Protein AF-A0AAE0WV84-F1 (afdb_monomer_lite)

Radius of gyration: 33.43 Å; chains: 1; bounding box: 86×51×97 Å

Structure (mmCIF, N/CA/C/O backbone):
data_AF-A0AAE0WV84-F1
#
_entry.id   AF-A0AAE0WV84-F1
#
loop_
_atom_site.group_PDB
_atom_site.id
_atom_site.type_symbol
_atom_site.label_atom_id
_atom_site.label_alt_id
_atom_site.label_comp_id
_atom_site.label_asym_id
_atom_site.label_entity_id
_atom_site.label_seq_id
_atom_site.pdbx_PDB_ins_code
_atom_site.Cartn_x
_atom_site.Cartn_y
_atom_site.Cartn_z
_atom_site.occupancy
_atom_site.B_iso_or_equiv
_atom_site.auth_seq_id
_atom_site.auth_comp_id
_atom_site.auth_asym_id
_atom_site.auth_atom_id
_atom_site.pdbx_PDB_model_num
ATOM 1 N N . MET A 1 1 ? 35.734 9.343 -37.779 1.00 75.06 1 MET A N 1
ATOM 2 C CA . MET A 1 1 ? 36.058 10.691 -37.259 1.00 75.06 1 MET A CA 1
ATOM 3 C C . MET A 1 1 ? 34.812 11.570 -37.147 1.00 75.06 1 MET A C 1
ATOM 5 O O . MET A 1 1 ? 34.394 11.799 -36.026 1.00 75.06 1 MET A O 1
ATOM 9 N N . ALA A 1 2 ? 34.180 12.033 -38.239 1.00 88.38 2 ALA A N 1
ATOM 10 C CA . ALA A 1 2 ? 32.986 12.895 -38.133 1.00 88.38 2 ALA A CA 1
ATOM 11 C C . ALA A 1 2 ? 31.757 12.180 -37.523 1.00 88.38 2 ALA A C 1
ATOM 13 O O . ALA A 1 2 ? 31.144 12.706 -36.600 1.00 88.38 2 ALA A O 1
ATOM 14 N N . GLY A 1 3 ? 31.459 10.949 -37.958 1.00 94.75 3 GLY A N 1
ATOM 15 C CA . GLY A 1 3 ? 30.321 10.178 -37.428 1.00 94.75 3 GLY A CA 1
ATOM 16 C C . GLY A 1 3 ? 30.450 9.788 -35.948 1.00 94.75 3 GLY A C 1
ATOM 17 O O . GLY A 1 3 ? 29.453 9.734 -35.232 1.00 94.75 3 GLY A O 1
ATOM 18 N N . ASP A 1 4 ? 31.676 9.585 -35.458 1.00 96.69 4 ASP A N 1
ATOM 19 C CA . ASP A 1 4 ? 31.917 9.243 -34.048 1.00 96.69 4 ASP A CA 1
ATOM 20 C C . ASP A 1 4 ? 31.589 10.428 -33.127 1.00 96.69 4 ASP A C 1
ATOM 22 O O . ASP A 1 4 ? 31.032 10.251 -32.044 1.00 96.69 4 ASP A O 1
ATOM 26 N N . LEU A 1 5 ? 31.885 11.654 -33.576 1.00 96.56 5 LEU A N 1
ATOM 27 C CA . LEU A 1 5 ? 31.586 12.871 -32.826 1.00 96.56 5 LEU A CA 1
ATOM 28 C C . LEU A 1 5 ? 30.074 13.114 -32.722 1.00 96.56 5 LEU A C 1
ATOM 30 O O . LEU A 1 5 ? 29.582 13.415 -31.635 1.00 96.56 5 LEU A O 1
ATOM 34 N N . GLU A 1 6 ? 29.329 12.937 -33.815 1.00 97.62 6 GLU A N 1
ATOM 35 C CA . GLU A 1 6 ? 27.865 13.068 -33.811 1.00 97.62 6 GLU A CA 1
ATOM 36 C C . GLU A 1 6 ? 27.209 12.053 -32.867 1.00 97.62 6 GLU A C 1
ATOM 38 O O . GLU A 1 6 ? 26.330 12.410 -32.077 1.00 97.62 6 GLU A O 1
ATOM 43 N N . GLN A 1 7 ? 27.692 10.807 -32.868 1.00 97.50 7 GLN A N 1
ATOM 44 C CA . GLN A 1 7 ? 27.209 9.783 -31.945 1.00 97.50 7 GLN A CA 1
ATOM 45 C C . GLN A 1 7 ? 27.492 10.152 -30.480 1.00 97.50 7 GLN A C 1
ATOM 47 O O . GLN A 1 7 ? 26.630 9.964 -29.617 1.00 97.50 7 GLN A O 1
ATOM 52 N N . ILE A 1 8 ? 28.675 10.697 -30.180 1.00 97.75 8 ILE A N 1
ATOM 53 C CA . ILE A 1 8 ? 29.019 11.160 -28.828 1.00 97.75 8 ILE A CA 1
ATOM 54 C C . ILE A 1 8 ? 28.092 12.305 -28.398 1.00 97.75 8 ILE A C 1
ATOM 56 O O . ILE A 1 8 ? 27.563 12.269 -27.285 1.00 97.75 8 ILE A O 1
ATOM 60 N N . ILE A 1 9 ? 27.841 13.285 -29.270 1.00 98.06 9 ILE A N 1
ATOM 61 C CA . ILE A 1 9 ? 26.942 14.413 -28.986 1.00 98.06 9 ILE A CA 1
ATOM 62 C C . ILE A 1 9 ? 25.521 13.917 -28.689 1.00 98.06 9 ILE A C 1
ATOM 64 O O . ILE A 1 9 ? 24.941 14.315 -27.676 1.00 98.06 9 ILE A O 1
ATOM 68 N N . ALA A 1 10 ? 24.984 13.009 -29.508 1.00 97.88 10 ALA A N 1
ATOM 69 C CA . ALA A 1 10 ? 23.656 12.435 -29.298 1.00 97.88 10 ALA A CA 1
ATOM 70 C C . ALA A 1 10 ? 23.555 11.702 -27.948 1.00 97.88 10 ALA A C 1
ATOM 72 O O . ALA A 1 10 ? 22.593 11.884 -27.200 1.00 97.88 10 ALA A O 1
ATOM 73 N N . ARG A 1 11 ? 24.586 10.930 -27.578 1.00 98.31 11 ARG A N 1
ATOM 74 C CA . ARG A 1 11 ? 24.638 10.240 -26.277 1.00 98.31 11 ARG A CA 1
ATOM 75 C C . ARG A 1 11 ? 24.707 11.215 -25.103 1.00 98.31 11 ARG A C 1
ATOM 77 O O . ARG A 1 11 ? 24.064 10.978 -24.084 1.00 98.31 11 ARG A O 1
ATOM 84 N N . LEU A 1 12 ? 25.455 12.311 -25.225 1.00 98.31 12 LEU A N 1
ATOM 85 C CA . LEU A 1 12 ? 25.519 13.340 -24.183 1.00 98.31 12 LEU A CA 1
ATOM 86 C C . LEU A 1 12 ? 24.174 14.054 -24.000 1.00 98.31 12 LEU A C 1
ATOM 88 O O . LEU A 1 12 ? 23.780 14.328 -22.865 1.00 98.31 12 LEU A O 1
ATOM 92 N N . GLN A 1 13 ? 23.455 14.324 -25.091 1.00 98.38 13 GLN A N 1
ATOM 93 C CA . GLN A 1 13 ? 22.109 14.899 -25.036 1.00 98.38 13 GLN A CA 1
ATOM 94 C C . GLN A 1 13 ? 21.109 13.942 -24.374 1.00 98.38 13 GLN A C 1
ATOM 96 O O . GLN A 1 13 ? 20.361 14.364 -23.495 1.00 98.38 13 GLN A O 1
ATOM 101 N N . ASP A 1 14 ? 21.147 12.652 -24.712 1.00 97.94 14 ASP A N 1
ATOM 102 C CA . ASP A 1 14 ? 20.320 11.626 -24.063 1.00 97.94 14 ASP A CA 1
ATOM 103 C C . ASP A 1 14 ? 20.595 11.538 -22.552 1.00 97.94 14 ASP A C 1
ATOM 105 O O . ASP A 1 14 ? 19.671 11.601 -21.739 1.00 97.94 14 ASP A O 1
ATOM 109 N N . VAL A 1 15 ? 21.870 11.490 -22.147 1.00 98.19 15 VAL A N 1
ATOM 110 C CA . VAL A 1 15 ? 22.254 11.486 -20.724 1.00 98.19 15 VAL A CA 1
ATOM 111 C C . VAL A 1 15 ? 21.778 12.756 -20.013 1.00 98.19 15 VAL A C 1
ATOM 113 O O . VAL A 1 15 ? 21.294 12.682 -18.882 1.00 98.19 15 VAL A O 1
ATOM 116 N N . ARG A 1 16 ? 21.870 13.922 -20.664 1.00 98.56 16 ARG A N 1
ATOM 117 C CA . ARG A 1 16 ? 21.357 15.185 -20.118 1.00 98.56 16 ARG A CA 1
ATOM 118 C C . ARG A 1 16 ? 19.844 15.129 -19.905 1.00 98.56 16 ARG A C 1
ATOM 120 O O . ARG A 1 16 ? 19.386 15.497 -18.827 1.00 98.56 16 ARG A O 1
ATOM 127 N N . ASN A 1 17 ? 19.092 14.628 -20.882 1.00 97.81 17 ASN A N 1
ATOM 128 C CA . ASN A 1 17 ? 17.637 14.503 -20.792 1.00 97.81 17 ASN A CA 1
ATOM 129 C C . ASN A 1 17 ? 17.228 13.533 -19.676 1.00 97.81 17 ASN A C 1
ATOM 131 O O . ASN A 1 17 ? 16.388 13.873 -18.844 1.00 97.81 17 ASN A O 1
ATOM 135 N N . LYS A 1 18 ? 17.890 12.373 -19.584 1.00 97.75 18 LYS A N 1
ATOM 136 C CA . LYS A 1 18 ? 17.684 11.398 -18.499 1.00 97.75 18 LYS A CA 1
ATOM 137 C C . LYS A 1 18 ? 17.988 11.989 -17.127 1.00 97.75 18 LYS A C 1
ATOM 139 O O . LYS A 1 18 ? 17.235 11.763 -16.183 1.00 97.75 18 LYS A O 1
ATOM 144 N N . ARG A 1 19 ? 19.054 12.788 -17.004 1.00 98.25 19 ARG A N 1
ATOM 145 C CA . ARG A 1 19 ? 19.366 13.510 -15.763 1.00 98.25 19 ARG A CA 1
ATOM 146 C C . ARG A 1 19 ? 18.255 14.492 -15.396 1.00 98.25 19 ARG A C 1
ATOM 148 O O . ARG A 1 19 ? 17.851 14.511 -14.238 1.00 98.25 19 ARG A O 1
ATOM 155 N N . SER A 1 20 ? 17.759 15.280 -16.348 1.00 97.94 20 SER A N 1
ATOM 156 C CA . SER A 1 20 ? 16.654 16.216 -16.104 1.00 97.94 20 SER A CA 1
ATOM 157 C C . SER A 1 20 ? 15.371 15.495 -15.685 1.00 97.94 20 SER A C 1
ATOM 159 O O . SER A 1 20 ? 14.721 15.923 -14.735 1.00 97.94 20 SER A O 1
ATOM 161 N N . GLN A 1 21 ? 15.048 14.361 -16.312 1.00 97.38 21 GLN A N 1
ATOM 162 C CA . GLN A 1 21 ? 13.917 13.520 -15.912 1.00 97.38 21 GLN A CA 1
ATOM 163 C C . GLN A 1 21 ? 14.088 12.975 -14.487 1.00 97.38 21 GLN A C 1
ATOM 165 O O . GLN A 1 21 ? 13.174 13.078 -13.673 1.00 97.38 21 GLN A O 1
ATOM 170 N N . ALA A 1 22 ? 15.269 12.444 -14.158 1.00 95.50 22 ALA A N 1
ATOM 171 C CA . ALA A 1 22 ? 15.566 11.950 -12.816 1.00 95.50 22 ALA A CA 1
ATOM 172 C C . ALA A 1 22 ? 15.474 13.063 -11.759 1.00 95.50 22 ALA A C 1
ATOM 174 O O . ALA A 1 22 ? 14.973 12.829 -10.664 1.00 95.50 22 ALA A O 1
ATOM 175 N N . GLN A 1 23 ? 15.909 14.283 -12.085 1.00 97.69 23 GLN A N 1
ATOM 176 C CA . GLN A 1 23 ? 15.755 15.443 -11.204 1.00 97.69 23 GLN A CA 1
ATOM 177 C C . GLN A 1 23 ? 14.282 15.808 -10.977 1.00 97.69 23 GLN A C 1
ATOM 179 O O . GLN A 1 23 ? 13.926 16.133 -9.848 1.00 97.69 23 GLN A O 1
ATOM 184 N N . GLY A 1 24 ? 13.436 15.702 -12.008 1.00 95.69 24 GLY A N 1
ATOM 185 C CA . GLY A 1 24 ? 11.985 15.860 -11.873 1.00 95.69 24 GLY A CA 1
ATOM 186 C C . GLY A 1 24 ? 11.390 14.846 -10.895 1.00 95.69 24 GLY A C 1
ATOM 187 O O . GLY A 1 24 ? 10.775 15.238 -9.910 1.00 95.69 24 GLY A O 1
ATOM 188 N N . LEU A 1 25 ? 11.699 13.558 -11.082 1.00 95.00 25 LEU A N 1
ATOM 189 C CA . LEU A 1 25 ? 11.233 12.486 -10.193 1.00 95.00 25 LEU A CA 1
ATOM 190 C C . LEU A 1 25 ? 11.695 12.671 -8.740 1.00 95.00 25 LEU A C 1
ATOM 192 O O . LEU A 1 25 ? 10.946 12.388 -7.809 1.00 95.00 25 LEU A O 1
ATOM 196 N N . VAL A 1 26 ? 12.923 13.154 -8.525 1.00 97.19 26 VAL A N 1
ATOM 197 C CA . VAL A 1 26 ? 13.410 13.485 -7.176 1.00 97.19 26 VAL A CA 1
ATOM 198 C C . VAL A 1 26 ? 12.591 14.623 -6.563 1.00 97.19 26 VAL A C 1
ATOM 200 O O . VAL A 1 26 ? 12.276 14.553 -5.377 1.00 97.19 26 VAL A O 1
ATOM 203 N N . GLY A 1 27 ? 12.226 15.640 -7.348 1.00 96.56 27 GLY A N 1
ATOM 204 C CA . GLY A 1 27 ? 11.342 16.721 -6.906 1.00 96.56 27 GLY A CA 1
ATOM 205 C C . GLY A 1 27 ? 9.957 16.211 -6.501 1.00 96.56 27 GLY A C 1
ATOM 206 O O . GLY A 1 27 ? 9.496 16.505 -5.399 1.00 96.56 27 GLY A O 1
ATOM 207 N N . ASP A 1 28 ? 9.340 15.373 -7.332 1.00 92.12 28 ASP A N 1
ATOM 208 C CA . ASP A 1 28 ? 8.024 14.786 -7.051 1.00 92.12 28 ASP A CA 1
ATOM 209 C C . ASP A 1 28 ? 8.052 13.924 -5.778 1.00 92.12 28 ASP A C 1
ATOM 211 O O . ASP A 1 28 ? 7.208 14.067 -4.891 1.00 92.12 28 ASP A O 1
ATOM 215 N N . LEU A 1 29 ? 9.085 13.087 -5.622 1.00 93.81 29 LEU A N 1
ATOM 216 C CA . LEU A 1 29 ? 9.280 12.283 -4.414 1.00 93.81 29 LEU A CA 1
ATOM 217 C C . LEU A 1 29 ? 9.478 13.149 -3.165 1.00 93.81 29 LEU A C 1
ATOM 219 O O . LEU A 1 29 ? 8.976 12.803 -2.095 1.00 93.81 29 LEU A O 1
ATOM 223 N N . GLN A 1 30 ? 10.187 14.275 -3.272 1.00 96.56 30 GLN A N 1
ATOM 224 C CA . GLN A 1 30 ? 10.338 15.212 -2.157 1.00 96.56 30 GLN A CA 1
ATOM 225 C C . GLN A 1 30 ? 8.988 15.799 -1.732 1.00 96.56 30 GLN A C 1
ATOM 227 O O . GLN A 1 30 ? 8.711 15.835 -0.531 1.00 96.56 30 GLN A O 1
ATOM 232 N N . ILE A 1 31 ? 8.135 16.180 -2.689 1.00 93.94 31 ILE A N 1
ATOM 233 C CA . ILE A 1 31 ? 6.775 16.665 -2.414 1.00 93.94 31 ILE A CA 1
ATOM 234 C C . ILE A 1 31 ? 5.968 15.582 -1.681 1.00 93.94 31 ILE A C 1
ATOM 236 O O . ILE A 1 31 ? 5.446 15.841 -0.593 1.00 93.94 31 ILE A O 1
ATOM 240 N N . CYS A 1 32 ? 5.951 14.344 -2.187 1.00 93.44 32 CYS A N 1
ATOM 241 C CA . CYS A 1 32 ? 5.262 13.225 -1.532 1.00 93.44 32 CYS A CA 1
ATOM 242 C C . CYS A 1 32 ? 5.770 12.969 -0.104 1.00 93.44 32 CYS A C 1
ATOM 244 O O . CYS A 1 32 ? 4.980 12.761 0.817 1.00 93.44 32 CYS A O 1
ATOM 246 N N . VAL A 1 33 ? 7.088 13.019 0.116 1.00 95.88 33 VAL A N 1
ATOM 247 C CA . VAL A 1 33 ? 7.675 12.851 1.454 1.00 95.88 33 VAL A CA 1
ATOM 248 C C . VAL A 1 33 ? 7.229 13.966 2.400 1.00 95.88 33 VAL A C 1
ATOM 250 O O . VAL A 1 33 ? 6.968 13.69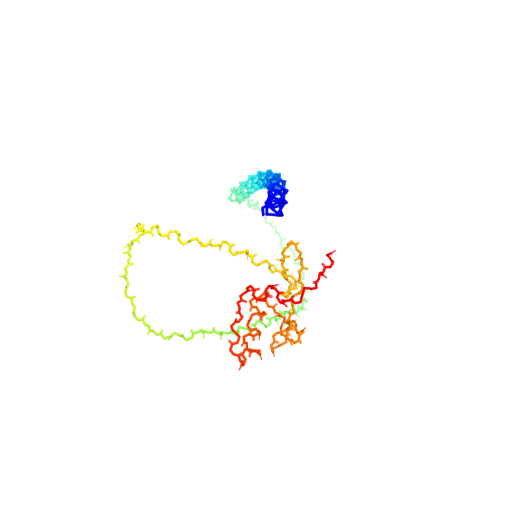7 3.575 1.00 95.88 33 VAL A O 1
ATOM 253 N N . THR A 1 34 ? 7.143 15.214 1.932 1.00 96.62 34 THR A N 1
ATOM 254 C CA . THR A 1 34 ? 6.659 16.323 2.768 1.00 96.62 34 THR A CA 1
ATOM 255 C C . THR A 1 34 ? 5.183 16.179 3.128 1.00 96.62 34 THR A C 1
ATOM 257 O O . THR A 1 34 ? 4.830 16.368 4.292 1.00 96.62 34 THR A O 1
ATOM 260 N N . GLU A 1 35 ? 4.354 15.740 2.182 1.00 96.19 35 GLU A N 1
ATOM 261 C CA . GLU A 1 35 ? 2.929 15.488 2.398 1.00 96.19 35 GLU A CA 1
ATOM 262 C C . GLU A 1 35 ? 2.710 14.363 3.421 1.00 96.19 35 GLU A C 1
ATOM 264 O O . GLU A 1 35 ? 2.028 14.544 4.431 1.00 96.19 35 GLU A O 1
ATOM 269 N N . HIS A 1 36 ? 3.387 13.223 3.260 1.00 94.81 36 HIS A N 1
ATOM 270 C CA . HIS A 1 36 ? 3.289 12.130 4.229 1.00 94.81 36 HIS A CA 1
ATOM 271 C C . HIS A 1 36 ? 3.806 12.508 5.621 1.00 94.81 36 HIS A C 1
ATOM 273 O O . HIS A 1 36 ? 3.262 12.050 6.628 1.00 94.81 36 HIS A O 1
ATOM 279 N N . LYS A 1 37 ? 4.824 13.373 5.721 1.00 96.88 37 LYS A N 1
ATOM 280 C CA . LYS A 1 37 ? 5.265 13.914 7.017 1.00 96.88 37 LYS A CA 1
ATOM 281 C C . LYS A 1 37 ? 4.172 14.751 7.684 1.00 96.88 37 LYS A C 1
ATOM 283 O O . LYS A 1 37 ? 3.987 14.616 8.895 1.00 96.88 37 LYS A O 1
ATOM 288 N N . ALA A 1 38 ? 3.450 15.573 6.923 1.00 96.00 38 ALA A N 1
ATOM 289 C CA . ALA A 1 38 ? 2.331 16.360 7.439 1.00 96.00 38 ALA A CA 1
ATOM 290 C C . ALA A 1 38 ? 1.185 15.455 7.920 1.00 96.00 38 ALA A C 1
ATOM 292 O O . ALA A 1 38 ? 0.712 15.597 9.049 1.00 96.00 38 ALA A O 1
ATOM 293 N N . GLN A 1 39 ? 0.818 14.449 7.123 1.00 95.62 39 GLN A N 1
ATOM 294 C CA . GLN A 1 39 ? -0.198 13.455 7.489 1.00 95.62 39 GLN A CA 1
ATOM 295 C C . GLN A 1 39 ? 0.172 12.694 8.770 1.00 95.62 39 GLN A C 1
ATOM 297 O O . GLN A 1 39 ? -0.662 12.501 9.655 1.00 95.62 39 GLN A O 1
ATOM 302 N N . LEU A 1 40 ? 1.440 12.299 8.912 1.00 96.44 40 LEU A N 1
ATOM 303 C CA . LEU A 1 40 ? 1.933 11.597 10.095 1.00 96.44 40 LEU A CA 1
ATOM 304 C C . LEU A 1 40 ? 1.934 12.492 11.344 1.00 96.44 40 LEU A C 1
ATOM 306 O O . LEU A 1 40 ? 1.644 12.011 12.442 1.00 96.44 40 LEU A O 1
ATOM 310 N N . ALA A 1 41 ? 2.224 13.787 11.200 1.00 97.75 41 ALA A N 1
ATOM 311 C CA . ALA A 1 41 ? 2.108 14.752 12.292 1.00 97.75 41 ALA A CA 1
ATOM 312 C C . ALA A 1 41 ? 0.649 14.912 12.757 1.00 97.75 41 ALA A C 1
ATOM 314 O O . ALA A 1 41 ? 0.383 14.866 13.960 1.00 97.75 41 ALA A O 1
ATOM 315 N N . GLU A 1 42 ? -0.297 15.009 11.822 1.00 98.06 42 GLU A N 1
ATOM 316 C CA . GLU A 1 42 ? -1.727 15.104 12.135 1.00 98.06 42 GLU A CA 1
ATOM 317 C C . GLU A 1 42 ? -2.256 13.824 12.800 1.00 98.06 42 GLU A C 1
ATOM 319 O O . GLU A 1 42 ? -2.945 13.880 13.819 1.00 98.06 42 GLU A O 1
ATOM 324 N N . ALA A 1 43 ? -1.875 12.647 12.298 1.00 95.25 43 ALA A N 1
ATOM 325 C CA . ALA A 1 43 ? -2.244 11.373 12.914 1.00 95.25 43 ALA A CA 1
ATOM 326 C C . ALA A 1 43 ? -1.719 11.255 14.357 1.00 95.25 43 ALA A C 1
ATOM 328 O O . ALA A 1 43 ? -2.440 10.810 15.252 1.00 95.25 43 ALA A O 1
ATOM 329 N N . ARG A 1 44 ? -0.481 11.703 14.612 1.00 98.06 44 ARG A N 1
ATOM 330 C CA . ARG A 1 44 ? 0.093 11.748 15.967 1.00 98.06 44 ARG A CA 1
ATOM 331 C C . ARG A 1 44 ? -0.677 12.683 16.892 1.00 98.06 44 ARG A C 1
ATOM 333 O O . ARG A 1 44 ? -0.882 12.335 18.053 1.00 98.06 44 ARG A O 1
ATOM 340 N N . LYS A 1 45 ? -1.113 13.838 16.388 1.00 98.31 45 LYS A N 1
ATOM 341 C CA . LYS A 1 45 ? -1.946 14.776 17.145 1.00 98.31 45 LYS A CA 1
ATOM 342 C C . LYS A 1 45 ? -3.277 14.130 17.537 1.00 98.31 45 LYS A C 1
ATOM 344 O O . LYS A 1 45 ? -3.574 14.057 18.725 1.00 98.31 45 LYS A O 1
ATOM 349 N N . LYS A 1 46 ? -3.997 13.545 16.571 1.00 97.81 46 LYS A N 1
ATOM 350 C CA . LYS A 1 46 ? -5.258 12.822 16.818 1.00 97.81 46 LYS A CA 1
ATOM 351 C C . LYS A 1 46 ? -5.100 11.691 17.836 1.00 97.81 46 LYS A C 1
ATOM 353 O O . LYS A 1 46 ? -5.949 11.525 18.706 1.00 97.81 46 LYS A O 1
ATOM 358 N N . LEU A 1 47 ? -4.001 10.935 17.765 1.00 97.94 47 LEU A N 1
ATOM 359 C CA . LEU A 1 47 ? -3.687 9.896 18.750 1.00 97.94 47 LEU A CA 1
ATOM 360 C C . LEU A 1 47 ? -3.490 10.486 20.158 1.00 97.94 47 LEU A C 1
ATOM 362 O O . LEU A 1 47 ? -3.946 9.904 21.141 1.00 97.94 47 LEU A O 1
ATOM 366 N N . GLY A 1 48 ? -2.821 11.637 20.258 1.00 98.19 48 GLY A N 1
ATOM 367 C CA . GLY A 1 48 ? -2.656 12.372 21.512 1.00 98.19 48 GLY A CA 1
ATOM 368 C C . GLY A 1 48 ? -3.989 12.823 22.112 1.00 98.19 48 GLY A C 1
ATOM 369 O O . GLY A 1 48 ? -4.216 12.628 23.307 1.00 98.19 48 GLY A O 1
ATOM 370 N N . ASP A 1 49 ? -4.885 13.355 21.283 1.00 98.19 49 ASP A N 1
ATOM 371 C CA . ASP A 1 49 ? -6.219 13.799 21.702 1.00 98.19 49 ASP A CA 1
ATOM 372 C C . ASP A 1 49 ? -7.087 12.616 22.159 1.00 98.19 49 ASP A C 1
ATOM 374 O O . ASP A 1 49 ? -7.664 12.648 23.247 1.00 98.19 49 ASP A O 1
ATOM 378 N N . ALA A 1 50 ? -7.093 11.516 21.398 1.00 97.94 50 ALA A N 1
ATOM 379 C CA . ALA A 1 50 ? -7.799 10.288 21.767 1.00 97.94 50 ALA A CA 1
ATOM 380 C C . ALA A 1 50 ? -7.282 9.698 23.089 1.00 97.94 50 ALA A C 1
ATOM 382 O O . ALA A 1 50 ? -8.063 9.265 23.936 1.00 97.94 50 ALA A O 1
ATOM 383 N N . ARG A 1 51 ? -5.960 9.720 23.308 1.00 98.62 51 ARG A N 1
ATOM 384 C CA . ARG A 1 51 ? -5.355 9.265 24.565 1.00 98.62 51 ARG A CA 1
ATOM 385 C C . ARG A 1 51 ? -5.787 10.125 25.754 1.00 98.62 51 ARG A C 1
ATOM 387 O O . ARG A 1 51 ? -6.022 9.577 26.828 1.00 98.62 51 ARG A O 1
ATOM 394 N N . ARG A 1 52 ? -5.887 11.445 25.575 1.00 98.56 52 ARG A N 1
ATOM 395 C CA . ARG A 1 52 ? -6.372 12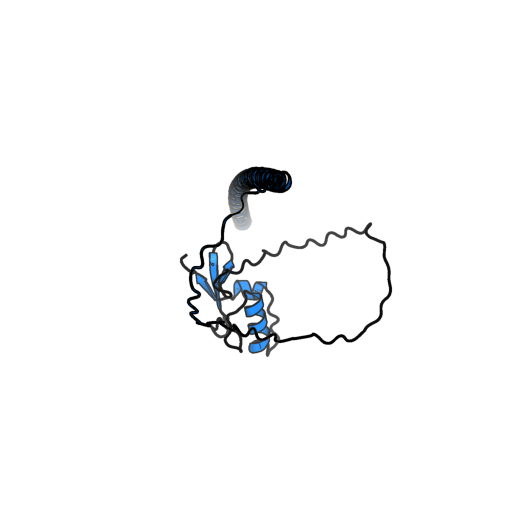.366 26.614 1.00 98.56 52 ARG A CA 1
ATOM 396 C C . ARG A 1 52 ? -7.833 12.082 26.961 1.00 98.56 52 ARG A C 1
ATOM 398 O O . ARG A 1 52 ? -8.137 11.890 28.131 1.00 98.56 52 ARG A O 1
ATOM 405 N N . SER A 1 53 ? -8.691 11.951 25.951 1.00 98.56 53 SER A N 1
ATOM 406 C CA . SER A 1 53 ? -10.106 11.606 26.139 1.00 98.56 53 SER A CA 1
ATOM 407 C C . SER A 1 53 ? -10.281 10.268 26.870 1.00 98.56 53 SER A C 1
ATOM 409 O O . SER A 1 53 ? -11.064 10.165 27.813 1.00 98.56 53 SER A O 1
ATOM 411 N N . LEU A 1 54 ? -9.493 9.246 26.514 1.00 98.38 54 LEU A N 1
ATOM 412 C CA . LEU A 1 54 ? -9.514 7.962 27.218 1.00 98.38 54 LEU A CA 1
ATOM 413 C C . LEU A 1 54 ? -9.138 8.107 28.702 1.00 98.38 54 LEU A C 1
ATOM 415 O O . LEU A 1 54 ? -9.734 7.449 29.555 1.00 98.38 54 LEU A O 1
ATOM 419 N N . GLN A 1 55 ? -8.163 8.963 29.016 1.00 98.50 55 GLN A N 1
ATOM 420 C CA . GLN A 1 55 ? -7.762 9.233 30.395 1.00 98.50 55 GLN A CA 1
ATOM 421 C C . GLN A 1 55 ? -8.876 9.950 31.177 1.00 98.50 55 GLN A C 1
ATOM 423 O O . GLN A 1 55 ? -9.191 9.531 32.286 1.00 98.50 55 GLN A O 1
ATOM 428 N N . GLU A 1 56 ? -9.542 10.939 30.579 1.00 98.56 56 GLU A N 1
ATOM 429 C CA . GLU A 1 56 ? -10.691 11.635 31.185 1.00 98.56 56 GLU A CA 1
ATOM 430 C C . GLU A 1 56 ? -11.852 10.676 31.493 1.00 98.56 56 GLU A C 1
ATOM 432 O O . GLU A 1 56 ? -12.437 10.712 32.582 1.00 98.56 56 GLU A O 1
ATOM 437 N N . HIS A 1 57 ? -12.161 9.759 30.571 1.00 98.44 57 HIS A N 1
ATOM 438 C CA . HIS A 1 57 ? -13.162 8.716 30.803 1.00 98.44 57 HIS A CA 1
ATOM 439 C C . HIS A 1 57 ? -12.752 7.760 31.927 1.00 98.44 57 HIS A C 1
ATOM 441 O O . HIS A 1 57 ? -13.588 7.399 32.758 1.00 98.44 57 HIS A O 1
ATOM 447 N N . LYS A 1 58 ? -11.473 7.374 31.991 1.00 98.50 58 LYS A N 1
ATOM 448 C CA . LYS A 1 58 ? -10.941 6.526 33.066 1.00 98.50 58 LYS A CA 1
ATOM 449 C C . LYS A 1 58 ? -11.060 7.201 34.436 1.00 98.50 58 LYS A C 1
ATOM 451 O O . LYS A 1 58 ? -11.476 6.555 35.401 1.00 98.50 58 LYS A O 1
ATOM 456 N N . ASP A 1 59 ? -10.738 8.487 34.519 1.00 98.19 59 ASP A N 1
ATOM 457 C CA . ASP A 1 59 ? -10.831 9.259 35.759 1.00 98.19 59 ASP A CA 1
ATOM 458 C C . ASP A 1 59 ? -12.298 9.442 36.181 1.00 98.19 59 ASP A C 1
ATOM 460 O O . ASP A 1 59 ? -12.640 9.245 37.349 1.00 98.19 59 ASP A O 1
ATOM 464 N N . THR A 1 60 ? -13.193 9.689 35.219 1.00 98.31 60 THR A N 1
ATOM 465 C CA . THR A 1 60 ? -14.647 9.756 35.448 1.00 98.31 60 THR A CA 1
ATOM 466 C C . THR A 1 60 ? -15.194 8.435 35.992 1.00 98.31 60 THR A C 1
ATOM 468 O O . THR A 1 60 ? -15.905 8.427 36.998 1.00 98.31 60 THR A O 1
ATOM 471 N N . ALA A 1 61 ? -14.836 7.306 35.373 1.00 98.19 61 ALA A N 1
ATOM 472 C CA . ALA A 1 61 ? -15.259 5.982 35.821 1.00 98.19 61 ALA A CA 1
ATOM 473 C C . ALA A 1 61 ? -14.754 5.674 37.239 1.00 98.19 61 ALA A C 1
ATOM 475 O O . ALA A 1 61 ? -15.514 5.202 38.083 1.00 98.19 61 ALA A O 1
ATOM 476 N N . THR A 1 62 ? -13.494 6.012 37.530 1.00 97.94 62 THR A N 1
ATOM 477 C CA . THR A 1 62 ? -12.905 5.854 38.869 1.00 97.94 62 THR A CA 1
ATOM 478 C C . THR A 1 62 ? -13.649 6.704 39.905 1.00 97.94 62 THR A C 1
ATOM 480 O O . THR A 1 62 ? -13.941 6.231 41.005 1.00 97.94 62 THR A O 1
ATOM 483 N N . GLY A 1 63 ? -14.017 7.938 39.545 1.00 97.12 63 GLY A N 1
ATOM 484 C CA . GLY A 1 63 ? -14.821 8.823 40.386 1.00 97.12 63 GLY A CA 1
ATOM 485 C C . GLY A 1 63 ? -16.216 8.270 40.689 1.00 97.12 63 GLY A C 1
ATOM 486 O O . GLY A 1 63 ? -16.668 8.364 41.829 1.00 97.12 63 GLY A O 1
ATOM 487 N N . LEU A 1 64 ? -16.884 7.659 39.705 1.00 97.06 64 LEU A N 1
ATOM 488 C CA . LEU A 1 64 ? -18.186 7.013 39.902 1.00 97.06 64 LEU A CA 1
ATOM 489 C C . LEU A 1 64 ? -18.087 5.798 40.826 1.00 97.06 64 LEU A C 1
ATOM 491 O O . LEU A 1 64 ? -18.865 5.704 41.769 1.00 97.06 64 LEU A O 1
ATOM 495 N N . ILE A 1 65 ? -17.107 4.914 40.607 1.00 96.69 65 ILE A N 1
ATOM 496 C CA . ILE A 1 65 ? -16.878 3.740 41.467 1.00 96.69 65 ILE A CA 1
ATOM 497 C C . ILE A 1 65 ? -16.709 4.172 42.924 1.00 96.69 65 ILE A C 1
ATOM 499 O O . ILE A 1 65 ? -17.321 3.591 43.813 1.00 96.69 65 ILE A O 1
ATOM 503 N N . LYS A 1 66 ? -15.928 5.230 43.170 1.00 96.19 66 LYS A N 1
ATOM 504 C CA . LYS A 1 66 ? -15.730 5.752 44.523 1.00 96.19 66 LYS A CA 1
ATOM 505 C C . LYS A 1 66 ? -17.039 6.236 45.159 1.00 96.19 66 LYS A C 1
ATOM 507 O O . LYS A 1 66 ? -17.291 5.915 46.312 1.00 96.19 66 LYS A O 1
ATOM 512 N N . ARG A 1 67 ? -17.896 6.942 44.408 1.00 94.94 67 ARG A N 1
ATOM 513 C CA . ARG A 1 67 ? -19.206 7.400 44.911 1.00 94.94 67 ARG A CA 1
ATOM 514 C C . ARG A 1 67 ? -20.117 6.240 45.310 1.00 94.94 67 ARG A C 1
ATOM 516 O O . ARG A 1 67 ? -20.740 6.323 46.356 1.00 94.94 67 ARG A O 1
ATOM 523 N N . PHE A 1 68 ? -20.151 5.168 44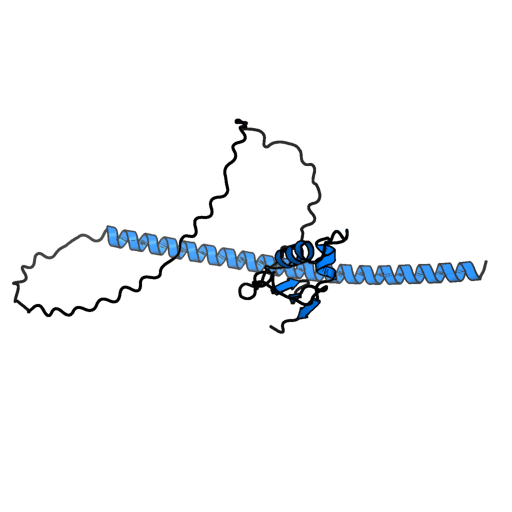.518 1.00 93.38 68 PHE A N 1
ATOM 524 C CA . PHE A 1 68 ? -20.937 3.975 44.853 1.00 93.38 68 PHE A CA 1
ATOM 525 C C . PHE A 1 68 ? -20.375 3.208 46.055 1.00 93.38 68 PHE A C 1
ATOM 527 O O . PHE A 1 68 ? -21.143 2.622 46.810 1.00 93.38 68 PHE A O 1
ATOM 534 N N . SER A 1 69 ? -19.054 3.211 46.248 1.00 92.56 69 SER A N 1
ATOM 535 C CA . SER A 1 69 ? -18.426 2.595 47.424 1.00 92.56 69 SER A CA 1
ATOM 536 C C . SER A 1 69 ? -18.649 3.391 48.712 1.00 92.56 69 SER A C 1
ATOM 538 O O . SER A 1 69 ? -18.741 2.794 49.781 1.00 92.56 69 SER A O 1
ATOM 540 N N . ASP A 1 70 ? -18.722 4.721 48.616 1.00 87.38 70 ASP A N 1
ATOM 541 C CA . ASP A 1 70 ? -18.888 5.619 49.764 1.00 87.38 70 ASP A CA 1
ATOM 542 C C . ASP A 1 70 ? -20.369 5.830 50.145 1.00 87.38 70 ASP A C 1
ATOM 544 O O . ASP A 1 70 ? -20.642 6.467 51.164 1.00 87.38 70 ASP A O 1
ATOM 548 N N . GLU A 1 71 ? -21.329 5.321 49.357 1.00 82.56 71 GLU A N 1
ATOM 549 C CA . GLU A 1 71 ? -22.761 5.467 49.635 1.00 82.56 71 GLU A CA 1
ATOM 550 C C . GLU A 1 71 ? -23.131 4.678 50.905 1.00 82.56 71 GLU A C 1
ATOM 552 O O . GLU A 1 71 ? -23.099 3.441 50.906 1.00 82.56 71 GLU A O 1
ATOM 557 N N . PRO A 1 72 ? -23.455 5.359 52.023 1.00 73.19 72 PRO A N 1
ATOM 558 C CA . PRO A 1 72 ? -23.775 4.680 53.265 1.00 73.19 72 PRO A CA 1
ATOM 559 C C . PRO A 1 72 ? -25.036 3.855 53.048 1.00 73.19 72 PRO A C 1
ATOM 561 O O . PRO A 1 72 ? -26.037 4.378 52.559 1.00 73.19 72 PRO A O 1
ATOM 564 N N . GLN A 1 73 ? -25.024 2.590 53.473 1.00 66.38 73 GLN A N 1
ATOM 565 C CA . GLN A 1 73 ? -26.241 1.793 53.601 1.00 66.38 73 GLN A CA 1
ATOM 566 C C . GLN A 1 73 ? -27.127 2.371 54.715 1.00 66.38 73 GLN A C 1
ATOM 568 O O . GLN A 1 73 ? -27.284 1.795 55.788 1.00 66.38 73 GLN A O 1
ATOM 573 N N . HIS A 1 74 ? -27.720 3.537 54.480 1.00 59.66 74 HIS A N 1
ATOM 574 C CA . HIS A 1 74 ? -28.893 3.967 55.209 1.00 59.66 74 HIS A CA 1
ATOM 575 C C . HIS A 1 74 ? -30.072 3.205 54.629 1.00 59.66 74 HIS A C 1
ATOM 577 O O . HIS A 1 74 ? -30.799 3.689 53.773 1.00 59.66 74 HIS A O 1
ATOM 583 N N . THR A 1 75 ? -30.254 1.976 55.107 1.00 60.34 75 THR A N 1
ATOM 584 C CA . THR A 1 75 ? -31.560 1.330 55.076 1.00 60.34 75 THR A CA 1
ATOM 585 C C . THR A 1 75 ? -32.479 2.133 55.999 1.00 60.34 75 THR A C 1
ATOM 587 O O . THR A 1 75 ? -32.265 2.100 57.217 1.00 60.34 75 THR A O 1
ATOM 590 N N . PRO A 1 76 ? -33.490 2.867 55.497 1.00 61.91 76 PRO A N 1
ATOM 591 C CA . PRO A 1 76 ? -34.547 3.343 56.368 1.00 61.91 76 PRO A CA 1
ATO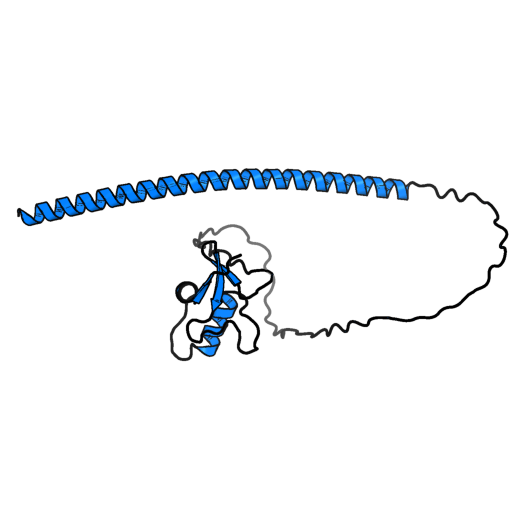M 592 C C . PRO A 1 76 ? -35.284 2.105 56.877 1.00 61.91 76 PRO A C 1
ATOM 594 O O . PRO A 1 76 ? -35.940 1.395 56.113 1.00 61.91 76 PRO A O 1
ATOM 597 N N . ALA A 1 77 ? -35.138 1.819 58.169 1.00 57.81 77 ALA A N 1
ATOM 598 C CA . ALA A 1 77 ? -35.900 0.790 58.854 1.00 57.81 77 ALA A CA 1
ATOM 599 C C . ALA A 1 77 ? -37.382 1.194 58.838 1.00 57.81 77 ALA A C 1
ATOM 601 O O . ALA A 1 77 ? -37.876 1.851 59.749 1.00 57.81 77 ALA A O 1
ATOM 602 N N . THR A 1 78 ? -38.088 0.845 57.766 1.00 66.56 78 THR A N 1
ATOM 603 C CA . THR A 1 78 ? -39.545 0.918 57.701 1.00 66.56 78 THR A CA 1
ATOM 604 C C . THR A 1 78 ? -40.073 -0.508 57.584 1.00 66.56 78 THR A C 1
ATOM 606 O O . THR A 1 78 ? -39.745 -1.207 56.624 1.00 66.56 78 THR A O 1
ATOM 609 N N . PRO A 1 79 ? -40.840 -0.992 58.576 1.00 59.81 79 PRO A N 1
ATOM 610 C CA . PRO A 1 79 ? -41.473 -2.298 58.499 1.00 59.81 79 PRO A CA 1
ATOM 611 C C . PRO A 1 79 ? -42.597 -2.234 57.461 1.00 59.81 79 PRO A C 1
ATOM 613 O O . PRO A 1 79 ? -43.655 -1.660 57.708 1.00 59.81 79 PRO A O 1
ATOM 616 N N . VAL A 1 80 ? -42.361 -2.804 56.279 1.00 55.81 80 VAL A N 1
ATOM 617 C CA . VAL A 1 80 ? -43.410 -3.002 55.275 1.00 55.81 80 VAL A CA 1
ATOM 618 C C . VAL A 1 80 ? -44.116 -4.316 55.587 1.00 55.81 80 VAL A C 1
ATOM 620 O O . VAL A 1 80 ? -43.564 -5.403 55.425 1.00 55.81 80 VAL A O 1
ATOM 623 N N . THR A 1 81 ? -45.350 -4.195 56.069 1.00 57.34 81 THR A N 1
ATOM 624 C CA . THR A 1 81 ? -46.301 -5.291 56.249 1.00 57.34 81 THR A CA 1
ATOM 625 C C . THR A 1 81 ? -46.568 -5.965 54.903 1.00 57.34 81 THR A C 1
ATOM 627 O O . THR A 1 81 ? -47.057 -5.339 53.964 1.00 57.34 81 THR A O 1
ATOM 630 N N . VAL A 1 82 ? -46.227 -7.249 54.816 1.00 48.06 82 VAL A N 1
ATOM 631 C CA . VAL A 1 82 ? -46.376 -8.096 53.628 1.00 48.06 82 VAL A CA 1
ATOM 632 C C . VAL A 1 82 ? -47.860 -8.385 53.384 1.00 48.06 82 VAL A C 1
ATOM 634 O O . VAL A 1 82 ? -48.466 -9.208 54.068 1.00 48.06 82 VAL A O 1
ATOM 637 N N . GLY A 1 83 ? -48.447 -7.702 52.401 1.00 52.56 83 GLY A N 1
ATOM 638 C CA . GLY A 1 83 ? -49.701 -8.101 51.766 1.00 52.56 83 GLY A CA 1
ATOM 639 C C . GLY A 1 83 ? -49.411 -9.110 50.656 1.00 52.56 83 GLY A C 1
ATOM 640 O O . GLY A 1 83 ? -48.673 -8.808 49.721 1.00 52.56 83 GLY A O 1
ATOM 641 N N . ALA A 1 84 ? -49.960 -10.315 50.792 1.00 54.16 84 ALA A N 1
ATOM 642 C CA . ALA A 1 84 ? -49.798 -11.421 49.859 1.00 54.16 84 ALA A CA 1
ATOM 643 C C . ALA A 1 84 ? -50.290 -11.064 48.444 1.00 54.16 84 ALA A C 1
ATOM 645 O O . ALA A 1 84 ? -51.430 -10.638 48.268 1.00 54.16 84 ALA A O 1
ATOM 646 N N . ILE A 1 85 ? -49.448 -11.303 47.436 1.00 56.25 85 ILE A N 1
ATOM 647 C CA . ILE A 1 85 ? -49.829 -11.316 46.018 1.00 56.25 85 ILE A CA 1
ATOM 648 C C . ILE A 1 85 ? -49.397 -12.673 45.437 1.00 56.25 85 ILE A C 1
ATOM 650 O O . ILE A 1 85 ? -48.299 -13.140 45.758 1.00 56.25 85 ILE A O 1
ATOM 654 N N . PRO A 1 86 ? -50.262 -13.348 44.656 1.00 57.06 86 PRO A N 1
ATOM 655 C CA . PRO A 1 86 ? -50.089 -14.749 44.316 1.00 57.06 86 PRO A CA 1
ATOM 656 C C . PRO A 1 86 ? -49.063 -14.972 43.203 1.00 57.06 86 PRO A C 1
ATOM 658 O O . PRO A 1 86 ? -48.933 -14.201 42.254 1.00 57.06 86 PRO A O 1
ATOM 661 N N . VAL A 1 87 ? -48.371 -16.097 43.355 1.00 51.50 87 VAL A N 1
ATOM 662 C CA . VAL A 1 87 ? -47.454 -16.724 42.406 1.00 51.50 87 VAL A CA 1
ATOM 663 C C . VAL A 1 87 ? -48.219 -17.100 41.139 1.00 51.50 87 VAL A C 1
ATOM 665 O O . VAL A 1 87 ? -49.124 -17.931 41.192 1.00 51.50 87 VAL A O 1
ATOM 668 N N . VAL A 1 88 ? -47.816 -16.541 40.000 1.00 52.59 88 VAL A N 1
ATOM 669 C CA . VAL A 1 88 ? -48.146 -17.101 38.687 1.00 52.59 88 VAL A CA 1
ATOM 670 C C . VAL A 1 88 ? -46.844 -17.598 38.079 1.00 52.59 88 VAL A C 1
ATOM 672 O O . VAL A 1 88 ? -45.942 -16.823 37.767 1.00 52.59 88 VAL A O 1
ATOM 675 N N . ALA A 1 89 ? -46.727 -18.919 38.024 1.00 51.50 89 ALA A N 1
ATOM 676 C CA . ALA A 1 89 ? -45.652 -19.621 37.355 1.00 51.50 89 ALA A CA 1
ATOM 677 C C . ALA A 1 89 ? -45.944 -19.643 35.853 1.00 51.50 89 ALA A C 1
ATOM 679 O O . ALA A 1 89 ? -46.952 -20.210 35.445 1.00 51.50 89 ALA A O 1
ATOM 680 N N . GLU A 1 90 ? -45.042 -19.098 35.042 1.00 44.34 90 GLU A N 1
ATOM 681 C CA . GLU A 1 90 ? -44.948 -19.464 33.633 1.00 44.34 90 GLU A CA 1
ATOM 682 C C . GLU A 1 90 ? -43.512 -19.850 33.294 1.00 44.34 90 GLU A C 1
ATOM 684 O O . GLU A 1 90 ? -42.556 -19.080 33.363 1.00 44.34 90 GLU A O 1
ATOM 689 N N . THR A 1 91 ? -43.403 -21.132 32.979 1.00 55.00 91 THR A N 1
ATOM 690 C CA . THR A 1 91 ? -42.291 -21.811 32.342 1.00 55.00 91 THR A CA 1
ATOM 691 C C . THR A 1 91 ? -42.177 -21.360 30.890 1.00 55.00 91 THR A C 1
ATOM 693 O O . THR A 1 91 ? -43.149 -21.482 30.153 1.00 55.00 91 THR A O 1
ATOM 696 N N . SER A 1 92 ? -40.987 -20.988 30.426 1.00 45.84 92 SER A N 1
ATOM 697 C CA . SER A 1 92 ? -40.567 -21.380 29.078 1.00 45.84 92 SER A CA 1
ATOM 698 C C . SER A 1 92 ? -39.054 -21.321 28.957 1.00 45.84 92 SER A C 1
ATOM 700 O O . SER A 1 92 ? -38.417 -20.286 29.146 1.00 45.84 92 SER A O 1
ATOM 702 N N . ALA A 1 93 ? -38.495 -22.496 28.709 1.00 53.03 93 ALA A N 1
ATOM 703 C CA . ALA A 1 93 ? -37.093 -22.742 28.491 1.00 53.03 93 ALA A CA 1
ATOM 704 C C . ALA A 1 93 ? -36.772 -22.523 27.013 1.00 53.03 93 ALA A C 1
ATOM 706 O O . ALA A 1 93 ? -37.352 -23.191 26.164 1.00 53.03 93 ALA A O 1
ATOM 707 N N . GLU A 1 94 ? -35.782 -21.686 26.713 1.00 44.81 94 GLU A N 1
ATOM 708 C CA . GLU A 1 94 ? -35.119 -21.729 25.411 1.00 44.81 94 GLU A CA 1
ATOM 709 C C . GLU A 1 94 ? -33.627 -21.426 25.577 1.00 44.81 94 GLU A C 1
ATOM 711 O O . GLU A 1 94 ? -33.120 -20.328 25.361 1.00 44.81 94 GLU A O 1
ATOM 716 N N . ALA A 1 95 ? -32.911 -22.446 26.055 1.00 45.59 95 ALA A N 1
ATOM 717 C CA . ALA A 1 95 ? -31.460 -22.478 26.086 1.00 45.59 95 ALA A CA 1
ATOM 718 C C . ALA A 1 95 ? -30.940 -22.880 24.697 1.00 45.59 95 ALA A C 1
ATOM 720 O O . ALA A 1 95 ? -30.863 -24.065 24.364 1.00 45.59 95 ALA A O 1
ATOM 721 N N . ALA A 1 96 ? -30.553 -21.892 23.893 1.00 47.75 96 ALA A N 1
ATOM 722 C CA . ALA A 1 96 ? -29.783 -22.108 22.676 1.00 47.75 96 ALA A CA 1
ATOM 723 C C . ALA A 1 96 ? -28.376 -22.626 23.035 1.00 47.75 96 ALA A C 1
ATOM 725 O O . ALA A 1 96 ? -27.471 -21.869 23.387 1.00 47.75 96 ALA A O 1
ATOM 726 N N . ARG A 1 97 ? -28.194 -23.948 22.960 1.00 46.00 97 ARG A N 1
ATOM 727 C CA . ARG A 1 97 ? -26.887 -24.614 23.010 1.00 46.00 97 ARG A CA 1
ATOM 728 C C . ARG A 1 97 ? -26.171 -24.425 21.669 1.00 46.00 97 ARG A C 1
ATOM 730 O O . ARG A 1 97 ? -26.367 -25.209 20.745 1.00 46.00 97 ARG A O 1
ATOM 737 N N . LEU A 1 98 ? -25.316 -23.410 21.570 1.00 42.59 98 LEU A N 1
ATOM 738 C CA . LEU A 1 98 ? -24.289 -23.352 20.528 1.00 42.59 98 LEU A CA 1
ATOM 739 C C . LEU A 1 98 ? -23.164 -24.325 20.895 1.00 42.59 98 LEU A C 1
ATOM 741 O O . LEU A 1 98 ? -22.375 -24.090 21.807 1.00 42.59 98 LEU A O 1
ATOM 745 N N . SER A 1 99 ? -23.132 -25.448 20.183 1.00 47.56 99 SER A N 1
ATOM 746 C CA . SER A 1 99 ? -22.082 -26.458 20.253 1.00 47.56 99 SER A CA 1
ATOM 747 C C . SER A 1 99 ? -20.827 -25.931 19.550 1.00 47.56 99 SER A C 1
ATOM 749 O O . SER A 1 99 ? -20.703 -26.035 18.332 1.00 47.56 99 SER A O 1
ATOM 751 N N . ILE A 1 100 ? -19.894 -25.351 20.308 1.00 46.22 100 ILE A N 1
ATOM 752 C CA . ILE A 1 100 ? -18.527 -25.116 19.832 1.00 46.22 100 ILE A CA 1
ATOM 753 C C . ILE A 1 100 ? -17.784 -26.442 19.982 1.00 46.22 100 ILE A C 1
ATOM 755 O O . ILE A 1 100 ? -17.472 -26.876 21.087 1.00 46.22 100 ILE A O 1
ATOM 759 N N . ALA A 1 101 ? -17.551 -27.112 18.857 1.00 41.66 101 ALA A N 1
ATOM 760 C CA . ALA A 1 101 ? -16.635 -28.235 18.787 1.00 41.66 101 ALA A CA 1
ATOM 761 C C . ALA A 1 101 ? -15.203 -27.715 19.003 1.00 41.66 101 ALA A C 1
ATOM 763 O O . ALA A 1 101 ? -14.598 -27.127 18.105 1.00 41.66 101 ALA A O 1
ATOM 764 N N . GLU A 1 102 ? -14.671 -27.921 20.206 1.00 40.88 102 GLU A N 1
ATOM 765 C CA . GLU A 1 102 ? -13.236 -27.868 20.479 1.00 40.88 102 GLU A CA 1
ATOM 766 C C . GLU A 1 102 ? -12.551 -29.011 19.720 1.00 40.88 102 GLU A C 1
ATOM 768 O O . GLU A 1 102 ? -12.483 -30.149 20.180 1.00 40.88 102 GLU A O 1
ATOM 773 N N . CYS A 1 103 ? -12.039 -28.722 18.523 1.00 34.66 103 CYS A N 1
ATOM 774 C CA . CYS A 1 103 ? -11.045 -29.583 17.892 1.00 34.66 103 CYS A CA 1
ATOM 775 C C . CYS A 1 103 ? -9.662 -29.239 18.448 1.00 34.66 103 CYS A C 1
ATOM 777 O O . CYS A 1 103 ? -8.929 -28.405 17.916 1.00 34.66 103 CYS A O 1
ATOM 779 N N . ASP A 1 104 ? -9.340 -29.931 19.535 1.00 39.94 104 ASP A N 1
ATOM 780 C CA . ASP A 1 104 ? -8.025 -30.064 20.145 1.00 39.94 104 ASP A CA 1
ATOM 781 C C . ASP A 1 104 ? -7.023 -30.604 19.102 1.00 39.94 104 ASP A C 1
ATOM 783 O O . ASP A 1 104 ? -7.057 -31.770 18.709 1.00 39.94 104 ASP A O 1
ATOM 787 N N . SER A 1 105 ? -6.153 -29.734 18.585 1.00 44.06 105 SER A N 1
ATOM 788 C CA . SER A 1 105 ? -5.027 -30.106 17.719 1.00 44.06 105 SER A CA 1
ATOM 789 C C . SER A 1 105 ? -3.724 -29.711 18.402 1.00 44.06 105 SER A C 1
ATOM 791 O O . SER A 1 105 ? -3.111 -28.688 18.100 1.00 44.06 105 SER A O 1
ATOM 793 N N . ARG A 1 106 ? -3.308 -30.554 19.351 1.00 41.03 106 ARG A N 1
ATOM 794 C CA . ARG A 1 106 ? -1.960 -30.562 19.930 1.00 41.03 106 ARG A CA 1
ATOM 795 C C . ARG A 1 106 ? -0.920 -30.864 18.843 1.00 41.03 106 ARG A C 1
ATOM 797 O O . ARG A 1 106 ? -1.016 -31.918 18.214 1.00 41.03 106 ARG A O 1
ATOM 804 N N . PRO A 1 107 ? 0.134 -30.050 18.664 1.00 48.06 107 PRO A N 1
ATOM 805 C CA . PRO A 1 107 ? 1.337 -30.524 18.007 1.00 48.06 107 PRO A CA 1
ATOM 806 C C . PRO A 1 107 ? 2.180 -31.348 18.988 1.00 48.06 107 PRO A C 1
ATOM 808 O O . PRO A 1 107 ? 2.399 -30.983 20.146 1.00 48.06 107 PRO A O 1
ATOM 811 N N . ASN A 1 108 ? 2.625 -32.490 18.479 1.00 38.25 108 ASN A N 1
ATOM 812 C CA . ASN A 1 108 ? 3.480 -33.475 19.116 1.00 38.25 108 ASN A CA 1
ATOM 813 C C . ASN A 1 108 ? 4.769 -32.825 19.666 1.00 38.25 108 ASN A C 1
ATOM 815 O O . ASN A 1 108 ? 5.533 -32.209 18.923 1.00 38.25 108 ASN A O 1
ATOM 819 N N . ARG A 1 109 ? 4.990 -32.954 20.980 1.00 41.25 109 ARG A N 1
ATOM 820 C CA . ARG A 1 109 ? 6.250 -32.635 21.664 1.00 41.25 109 ARG A CA 1
ATOM 821 C C . ARG A 1 109 ? 7.185 -33.829 21.492 1.00 41.25 109 ARG A C 1
ATOM 823 O O . ARG A 1 109 ? 7.052 -34.807 22.220 1.00 41.25 109 ARG A O 1
ATOM 830 N N . GLU A 1 110 ? 8.172 -33.712 20.614 1.00 45.34 110 GLU A N 1
ATOM 831 C CA . GLU A 1 110 ? 9.415 -34.464 20.776 1.00 45.34 110 GLU A CA 1
ATOM 832 C C . GLU A 1 110 ? 10.429 -33.578 21.498 1.00 45.34 110 GLU A C 1
ATOM 834 O O . GLU A 1 110 ? 10.721 -32.447 21.104 1.00 45.34 110 GLU A O 1
ATOM 839 N N . GLY A 1 111 ? 10.877 -34.079 22.648 1.00 36.97 111 GLY A N 1
ATOM 840 C CA . GLY A 1 111 ? 11.816 -33.415 23.530 1.00 36.97 111 GLY A CA 1
ATOM 841 C C . GLY A 1 111 ? 13.225 -33.397 22.951 1.00 36.97 111 GLY A C 1
ATOM 842 O O . GLY A 1 111 ? 13.767 -34.423 22.557 1.00 36.97 111 GLY A O 1
ATOM 843 N N . GLY A 1 112 ? 13.841 -32.220 22.994 1.00 31.39 112 GLY A N 1
ATOM 844 C CA . GLY A 1 112 ? 15.261 -32.012 22.754 1.00 31.39 112 GLY A CA 1
ATOM 845 C C . GLY A 1 112 ? 15.794 -31.015 23.771 1.00 31.39 112 GLY A C 1
ATOM 846 O O . GLY A 1 112 ? 15.672 -29.808 23.610 1.00 31.39 112 GLY A O 1
ATOM 847 N N . HIS A 1 113 ? 16.317 -31.562 24.858 1.00 42.16 113 HIS A N 1
ATOM 848 C CA . HIS A 1 113 ? 17.092 -30.932 25.918 1.00 42.16 113 HIS A CA 1
ATOM 849 C C . HIS A 1 113 ? 18.009 -29.793 25.432 1.00 42.16 113 HIS A C 1
ATOM 851 O O . HIS A 1 113 ? 18.966 -30.060 24.712 1.00 42.16 113 HIS A O 1
ATOM 857 N N . MET A 1 114 ? 17.820 -28.557 25.913 1.00 33.78 114 MET A N 1
ATOM 858 C CA . MET A 1 114 ? 18.951 -27.638 26.065 1.00 33.78 114 MET A CA 1
ATOM 859 C C . MET A 1 114 ? 18.729 -26.598 27.167 1.00 33.78 114 MET A C 1
ATOM 861 O O . MET A 1 114 ? 17.715 -25.910 27.254 1.00 33.78 114 MET A O 1
ATOM 865 N N . LYS A 1 115 ? 19.712 -26.577 28.064 1.00 40.00 115 LYS A N 1
ATOM 866 C CA . LYS A 1 115 ? 19.807 -25.800 29.293 1.00 40.00 115 LYS A CA 1
ATOM 867 C C . LYS A 1 115 ? 20.044 -24.315 28.996 1.00 40.00 115 LYS A C 1
ATOM 869 O O . LYS A 1 115 ? 20.910 -23.975 28.203 1.00 40.00 115 LYS A O 1
ATOM 874 N N . ARG A 1 116 ? 19.326 -23.469 29.740 1.00 45.16 116 ARG A N 1
ATOM 875 C CA . ARG A 1 116 ? 19.825 -22.306 30.500 1.00 45.16 116 ARG A CA 1
ATOM 876 C C . ARG A 1 116 ? 21.141 -21.682 29.991 1.00 45.16 116 ARG A C 1
ATOM 878 O O . ARG A 1 116 ? 22.204 -22.122 30.409 1.00 45.16 116 ARG A O 1
ATOM 885 N N . VAL A 1 117 ? 21.035 -20.569 29.262 1.00 37.66 117 VAL A N 1
ATOM 886 C CA . VAL A 1 117 ? 21.936 -19.412 29.412 1.00 37.66 117 VAL A CA 1
ATOM 887 C C . VAL A 1 117 ? 21.077 -18.151 29.329 1.00 37.66 117 VAL A C 1
ATOM 889 O O . VAL A 1 117 ? 20.558 -17.783 28.280 1.00 37.66 117 VAL A O 1
ATOM 892 N N . VAL A 1 118 ? 20.862 -17.566 30.501 1.00 42.44 118 VAL A N 1
ATOM 893 C CA . VAL A 1 118 ? 20.486 -16.166 30.693 1.00 42.44 118 VAL A CA 1
ATOM 894 C C . VAL A 1 118 ? 21.778 -15.354 30.519 1.00 42.44 118 VAL A C 1
ATOM 896 O O . VAL A 1 118 ? 22.837 -15.865 30.866 1.00 42.44 118 VAL A O 1
ATOM 899 N N . GLU A 1 119 ? 21.657 -14.130 29.994 1.00 38.56 119 GLU A N 1
ATOM 900 C CA . GLU A 1 119 ? 22.717 -13.132 29.733 1.00 38.56 119 GLU A CA 1
ATOM 901 C C . GLU A 1 119 ? 23.552 -13.309 28.452 1.00 38.56 119 GLU A C 1
ATOM 903 O O . GLU A 1 119 ? 24.517 -14.060 28.401 1.00 38.56 119 GLU A O 1
ATOM 908 N N . SER A 1 120 ? 23.202 -12.530 27.418 1.00 34.69 120 SER A N 1
ATOM 909 C CA . SER A 1 120 ? 24.130 -11.634 26.701 1.00 34.69 120 SER A CA 1
ATOM 910 C C . SER A 1 120 ? 23.367 -10.898 25.587 1.00 34.69 120 SER A C 1
ATOM 912 O O . SER A 1 120 ? 23.241 -11.380 24.464 1.00 34.69 120 SER A O 1
ATOM 914 N N . ILE A 1 121 ? 22.795 -9.732 25.910 1.00 41.56 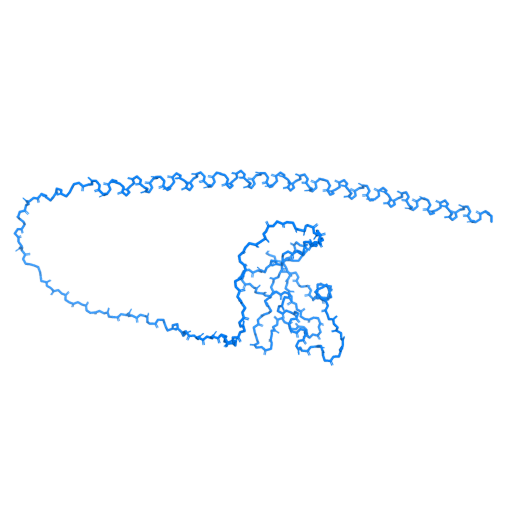121 ILE A N 1
ATOM 915 C CA . ILE A 1 121 ? 22.287 -8.766 24.920 1.00 41.56 121 ILE A CA 1
ATOM 916 C C . ILE A 1 121 ? 23.188 -7.538 24.995 1.00 41.56 121 ILE A C 1
ATOM 918 O O . ILE A 1 121 ? 22.783 -6.490 25.482 1.00 41.56 121 ILE A O 1
ATOM 922 N N . VAL A 1 122 ? 24.437 -7.677 24.554 1.00 43.22 122 VAL A N 1
ATOM 923 C CA . VAL A 1 122 ? 25.276 -6.544 24.152 1.00 43.22 122 VAL A CA 1
ATOM 924 C C . VAL A 1 122 ? 26.212 -7.032 23.042 1.00 43.22 122 VAL A C 1
ATOM 926 O O . VAL A 1 122 ? 26.870 -8.055 23.186 1.00 43.22 122 VAL A O 1
ATOM 929 N N . SER A 1 123 ? 26.278 -6.264 21.953 1.00 44.91 123 SER A N 1
ATOM 930 C CA . SER A 1 123 ? 27.301 -6.322 20.897 1.00 44.91 123 SER A CA 1
ATOM 931 C C . SER A 1 123 ? 27.258 -7.487 19.906 1.00 44.91 123 SER A C 1
ATOM 933 O O . SER A 1 123 ? 27.899 -8.514 20.096 1.00 44.91 123 SER A O 1
ATOM 935 N N . SER A 1 124 ? 26.626 -7.240 18.752 1.00 36.12 124 SER A N 1
ATOM 936 C CA . SER A 1 124 ? 27.264 -7.356 17.423 1.00 36.12 124 SER A CA 1
ATOM 937 C C . SER A 1 124 ? 26.290 -6.868 16.351 1.00 36.12 124 SER A C 1
ATOM 939 O O . SER A 1 124 ? 25.505 -7.624 15.783 1.00 36.12 124 SER A O 1
ATOM 941 N N . GLY A 1 125 ? 26.314 -5.557 16.107 1.00 38.81 125 GLY A N 1
ATOM 942 C CA . GLY A 1 125 ? 25.582 -4.917 15.023 1.00 38.81 125 GLY A CA 1
ATOM 943 C C . GLY A 1 125 ? 26.226 -5.227 13.675 1.00 38.81 125 GLY A C 1
ATOM 944 O O . GLY A 1 125 ? 27.007 -4.433 13.166 1.00 38.81 125 GLY A O 1
ATOM 945 N N . THR A 1 126 ? 25.872 -6.359 13.073 1.00 41.94 126 THR A N 1
ATOM 946 C CA . THR A 1 126 ? 25.946 -6.519 11.619 1.00 41.94 126 THR A CA 1
ATOM 947 C C . THR A 1 126 ? 24.564 -6.183 11.080 1.00 41.94 126 THR A C 1
ATOM 949 O O . THR A 1 126 ? 23.657 -7.014 11.090 1.00 41.94 126 THR A O 1
ATOM 952 N N . GLN A 1 127 ? 24.376 -4.926 10.671 1.00 41.53 127 GLN A N 1
ATOM 953 C CA . GLN A 1 127 ? 23.166 -4.473 9.991 1.00 41.53 127 GLN A CA 1
ATOM 954 C C . GLN A 1 127 ? 23.078 -5.161 8.627 1.00 41.53 127 GLN A C 1
ATOM 956 O O . GLN A 1 127 ? 23.486 -4.628 7.599 1.00 41.53 127 GLN A O 1
ATOM 961 N N . ARG A 1 128 ? 22.543 -6.383 8.620 1.00 43.69 128 ARG A N 1
ATOM 962 C CA . ARG A 1 128 ? 21.972 -6.974 7.419 1.00 43.69 128 ARG A CA 1
ATOM 963 C C . ARG A 1 128 ? 20.776 -6.098 7.091 1.00 43.69 128 ARG A C 1
ATOM 965 O O . ARG A 1 128 ? 19.818 -6.084 7.859 1.00 43.69 128 ARG A O 1
ATOM 972 N N . SER A 1 129 ? 20.880 -5.323 6.017 1.00 40.44 129 SER A N 1
ATOM 973 C CA . SER A 1 129 ? 19.788 -4.542 5.453 1.00 40.44 129 SER A CA 1
ATOM 974 C C . SER A 1 129 ? 18.601 -5.479 5.239 1.00 40.44 129 SER A C 1
ATOM 976 O O . SER A 1 129 ? 18.521 -6.178 4.233 1.00 40.44 129 SER A O 1
ATOM 978 N N . GLN A 1 130 ? 17.718 -5.564 6.232 1.00 41.09 130 GLN A N 1
ATOM 979 C CA . GLN A 1 130 ? 16.394 -6.120 6.047 1.00 41.09 130 GLN A CA 1
ATOM 980 C C . GLN A 1 130 ? 15.711 -5.096 5.157 1.00 41.09 130 GLN A C 1
ATOM 982 O O . GLN A 1 130 ? 15.273 -4.045 5.622 1.00 41.09 130 GLN A O 1
ATOM 987 N N . SER A 1 131 ? 15.744 -5.350 3.850 1.00 42.84 131 SER A N 1
ATOM 988 C CA . SER A 1 131 ? 14.801 -4.746 2.926 1.00 42.84 131 SER A CA 1
ATOM 989 C C . SER A 1 131 ? 13.440 -4.880 3.592 1.00 42.84 131 SER A C 1
ATOM 991 O O . SER A 1 131 ? 13.019 -5.996 3.900 1.00 42.84 131 SER A O 1
ATOM 993 N N . PHE A 1 132 ? 12.826 -3.747 3.929 1.00 39.31 132 PHE A N 1
ATOM 994 C CA . PHE A 1 132 ? 11.461 -3.714 4.427 1.00 39.31 132 PHE A CA 1
ATOM 995 C C . PHE A 1 132 ? 10.597 -4.309 3.318 1.00 39.31 132 PHE A C 1
ATOM 997 O O . PHE A 1 132 ? 10.229 -3.622 2.371 1.00 39.31 132 PHE A O 1
ATOM 1004 N N . GLU A 1 133 ? 10.362 -5.617 3.392 1.00 59.56 133 GLU A N 1
ATOM 1005 C CA . GLU A 1 133 ? 9.372 -6.290 2.570 1.00 59.56 133 GLU A CA 1
ATOM 1006 C C . GLU A 1 133 ? 8.045 -5.589 2.871 1.00 59.56 133 GLU A C 1
ATOM 1008 O O . GLU A 1 133 ? 7.667 -5.514 4.048 1.00 59.56 133 GLU A O 1
ATOM 1013 N N . PRO A 1 134 ? 7.365 -5.026 1.858 1.00 67.06 134 PRO A N 1
ATOM 1014 C CA . PRO A 1 134 ? 6.069 -4.400 2.047 1.00 67.06 134 PRO A CA 1
ATOM 1015 C C . PRO A 1 134 ? 5.163 -5.360 2.818 1.00 67.06 134 PRO A C 1
ATOM 1017 O O . PRO A 1 134 ? 4.986 -6.517 2.423 1.00 67.06 134 PRO A O 1
ATOM 1020 N N . LEU A 1 135 ? 4.652 -4.905 3.965 1.00 72.69 135 LEU A N 1
ATOM 1021 C CA . LEU A 1 135 ? 3.716 -5.689 4.758 1.00 72.69 135 LEU A CA 1
ATOM 1022 C C . LEU A 1 135 ? 2.488 -5.940 3.890 1.00 72.69 135 LEU A C 1
ATOM 1024 O O . LEU A 1 135 ? 1.780 -5.016 3.503 1.00 72.69 135 LEU A O 1
ATOM 1028 N N . GLU A 1 136 ? 2.276 -7.203 3.561 1.00 86.31 136 GLU A N 1
ATOM 1029 C CA . GLU A 1 136 ? 1.126 -7.649 2.799 1.00 86.31 136 GLU A CA 1
ATOM 1030 C C . GLU A 1 136 ? -0.144 -7.393 3.619 1.00 86.31 136 GLU A C 1
ATOM 1032 O O . GLU A 1 136 ? -0.357 -8.020 4.659 1.00 86.31 136 GLU A O 1
ATOM 1037 N N . VAL A 1 137 ? -0.975 -6.450 3.170 1.00 93.38 137 VAL A N 1
ATOM 1038 C CA . VAL A 1 137 ? -2.257 -6.136 3.810 1.00 93.38 137 VAL A CA 1
ATOM 1039 C C . VAL A 1 137 ? -3.347 -6.966 3.140 1.00 93.38 137 VAL A C 1
ATOM 1041 O O . VAL A 1 137 ? -3.662 -6.766 1.967 1.00 93.38 137 VAL A O 1
ATOM 1044 N N . ILE A 1 138 ? -3.915 -7.910 3.890 1.00 95.00 138 ILE A N 1
ATOM 1045 C CA . ILE A 1 138 ? -5.012 -8.777 3.440 1.00 95.00 138 ILE A CA 1
ATOM 1046 C C . ILE A 1 138 ? -6.349 -8.105 3.774 1.00 95.00 138 ILE A C 1
ATOM 1048 O O . ILE A 1 138 ? -6.530 -7.575 4.873 1.00 95.00 138 ILE A O 1
ATOM 1052 N N . HIS A 1 139 ? -7.296 -8.135 2.838 1.00 94.19 139 HIS A N 1
ATOM 1053 C CA . HIS A 1 139 ? -8.626 -7.570 3.034 1.00 94.19 139 HIS A CA 1
ATOM 1054 C C . HIS A 1 139 ? -9.418 -8.353 4.095 1.00 94.19 139 HIS A C 1
ATOM 1056 O O . HIS A 1 139 ? -9.458 -9.583 4.093 1.00 94.19 139 HIS A O 1
ATOM 1062 N N . THR A 1 140 ? -10.121 -7.651 4.986 1.00 92.81 140 THR A N 1
ATOM 1063 C CA . THR A 1 140 ? -10.780 -8.260 6.159 1.00 92.81 140 THR A CA 1
ATOM 1064 C C . THR A 1 140 ? -11.958 -9.173 5.816 1.00 92.81 140 THR A C 1
ATOM 1066 O O . THR A 1 140 ? -12.260 -10.091 6.573 1.00 92.81 140 THR A O 1
ATOM 1069 N N . ARG A 1 141 ? -12.638 -8.930 4.686 1.00 92.69 141 ARG A N 1
ATOM 1070 C CA . ARG A 1 141 ? -13.811 -9.715 4.244 1.00 92.69 141 ARG A CA 1
ATOM 1071 C C . ARG A 1 141 ? -13.495 -10.752 3.166 1.00 92.69 141 ARG A C 1
ATOM 1073 O O . ARG A 1 141 ? -14.295 -11.655 2.953 1.00 92.69 141 ARG A O 1
ATOM 1080 N N . PHE A 1 142 ? -12.366 -10.605 2.475 1.00 93.56 142 PHE A N 1
ATOM 1081 C CA . PHE A 1 142 ? -12.019 -11.411 1.305 1.00 93.56 142 PHE A CA 1
ATOM 1082 C C . PHE A 1 142 ? -10.558 -11.839 1.425 1.00 93.56 142 PHE A C 1
ATOM 1084 O O . PHE A 1 142 ? -9.655 -11.074 1.102 1.00 93.56 142 PHE A O 1
ATOM 1091 N N . GLU A 1 143 ? -10.319 -13.057 1.913 1.00 94.88 143 GLU A N 1
ATOM 1092 C CA . GLU A 1 143 ? -8.959 -13.539 2.206 1.00 94.88 143 GLU A CA 1
ATOM 1093 C C . GLU A 1 143 ? -8.052 -13.568 0.958 1.00 94.88 143 GLU A C 1
ATOM 1095 O O . GLU A 1 143 ? -6.832 -13.444 1.079 1.00 94.88 143 GLU A O 1
ATOM 1100 N N . ASN A 1 144 ? -8.649 -13.682 -0.237 1.00 94.50 144 ASN A N 1
ATOM 1101 C CA . ASN A 1 144 ? -7.974 -13.680 -1.539 1.00 94.50 144 ASN A CA 1
ATOM 1102 C C . ASN A 1 144 ? -7.810 -12.282 -2.155 1.00 94.50 144 ASN A C 1
ATOM 1104 O O . ASN A 1 144 ? -7.525 -12.179 -3.349 1.00 94.50 144 ASN A O 1
ATOM 1108 N N . VAL A 1 145 ? -8.022 -11.216 -1.387 1.00 94.94 145 VAL A N 1
ATOM 1109 C CA . VAL A 1 145 ? -7.832 -9.838 -1.843 1.00 94.94 145 VAL A CA 1
ATOM 1110 C C . VAL A 1 145 ? -6.726 -9.201 -1.014 1.00 94.94 145 VAL A C 1
ATOM 1112 O O . VAL A 1 145 ? -6.772 -9.204 0.217 1.00 94.94 145 VAL A O 1
ATOM 1115 N N . VAL A 1 146 ? -5.714 -8.670 -1.695 1.00 94.38 146 VAL A N 1
ATOM 1116 C CA . VAL A 1 146 ? -4.530 -8.048 -1.084 1.00 94.38 146 VAL A CA 1
ATOM 1117 C C . VAL A 1 146 ? -4.321 -6.644 -1.641 1.00 94.38 146 VAL A C 1
ATOM 1119 O O . VAL A 1 146 ? -4.638 -6.390 -2.802 1.00 94.38 146 VAL A O 1
ATOM 1122 N N . LEU A 1 147 ? -3.796 -5.734 -0.818 1.00 92.75 147 LEU A N 1
ATOM 1123 C CA . LEU A 1 147 ? -3.410 -4.391 -1.252 1.00 92.75 147 LEU A CA 1
ATOM 1124 C C . LEU A 1 147 ? -2.027 -4.458 -1.917 1.00 92.75 147 LEU A C 1
ATOM 1126 O O . LEU A 1 147 ? -1.021 -4.662 -1.234 1.00 92.75 147 LEU A O 1
ATOM 1130 N N . LEU A 1 148 ? -1.982 -4.311 -3.241 1.00 90.06 148 LEU A N 1
ATOM 1131 C CA . LEU A 1 148 ? -0.754 -4.307 -4.041 1.00 90.06 148 LEU A CA 1
ATOM 1132 C C . LEU A 1 148 ? -0.664 -2.988 -4.797 1.00 90.06 148 LEU A C 1
ATOM 1134 O O . LEU A 1 148 ? -1.630 -2.596 -5.436 1.00 90.06 148 LEU A O 1
ATOM 1138 N N . ASP A 1 149 ? 0.489 -2.319 -4.747 1.00 87.12 149 ASP A N 1
ATOM 1139 C CA . ASP A 1 149 ? 0.735 -1.082 -5.506 1.00 87.12 149 ASP A CA 1
ATOM 1140 C C . ASP A 1 149 ? -0.350 0.002 -5.310 1.00 87.12 149 ASP A C 1
ATOM 1142 O O . ASP A 1 149 ? -0.594 0.794 -6.210 1.00 87.12 149 ASP A O 1
ATOM 1146 N N . VAL A 1 150 ? -0.956 0.066 -4.112 1.00 86.38 150 VAL A N 1
ATOM 1147 C CA . VAL A 1 150 ? -2.058 0.978 -3.715 1.00 86.38 150 VAL A CA 1
ATOM 1148 C C . VAL A 1 150 ? -3.470 0.510 -4.118 1.00 86.38 150 VAL A C 1
ATOM 1150 O O . VAL A 1 150 ? -4.446 1.074 -3.631 1.00 86.38 150 VAL A O 1
ATOM 1153 N N . ASP A 1 151 ? -3.608 -0.597 -4.849 1.00 90.62 151 ASP A N 1
ATOM 1154 C CA . ASP A 1 151 ? -4.906 -1.112 -5.299 1.00 90.62 151 ASP A CA 1
ATOM 1155 C C . ASP A 1 151 ? -5.295 -2.450 -4.655 1.00 90.62 151 ASP A C 1
ATOM 1157 O O . ASP A 1 151 ? -4.480 -3.363 -4.461 1.00 90.62 151 ASP A O 1
ATOM 1161 N N . TRP A 1 152 ? -6.587 -2.604 -4.352 1.00 93.50 152 TRP A N 1
ATOM 1162 C CA . TRP A 1 152 ? -7.141 -3.883 -3.914 1.00 93.50 152 TRP A CA 1
ATOM 1163 C C . TRP A 1 152 ? -7.221 -4.850 -5.092 1.00 93.50 152 TRP A C 1
ATOM 1165 O O . TRP A 1 152 ? -7.971 -4.654 -6.050 1.00 93.50 152 TRP A O 1
ATOM 1175 N N . THR A 1 153 ? -6.444 -5.923 -5.000 1.00 93.19 153 THR A N 1
ATOM 1176 C CA . THR A 1 153 ? -6.270 -6.884 -6.082 1.00 93.19 153 THR A CA 1
ATOM 1177 C C . THR A 1 153 ? -6.752 -8.265 -5.659 1.00 93.19 153 THR A C 1
ATOM 1179 O O . THR A 1 153 ? -6.251 -8.834 -4.686 1.00 93.19 153 THR A O 1
ATOM 1182 N N . GLU A 1 154 ? -7.689 -8.841 -6.418 1.00 95.31 154 GLU A N 1
ATOM 1183 C CA . GLU A 1 154 ? -8.023 -10.264 -6.293 1.00 95.31 154 GLU A CA 1
ATOM 1184 C C . GLU A 1 154 ? -6.858 -11.106 -6.831 1.00 95.31 154 GLU A C 1
ATOM 1186 O O . GLU A 1 154 ? -6.474 -10.965 -7.995 1.00 95.31 154 GLU A O 1
ATOM 1191 N N . ILE A 1 155 ? -6.313 -12.006 -6.012 1.00 95.00 155 ILE A N 1
ATOM 1192 C CA . ILE A 1 155 ? -5.218 -12.889 -6.424 1.00 95.00 155 ILE A CA 1
ATOM 1193 C C . ILE A 1 155 ? -5.731 -14.205 -7.006 1.00 95.00 155 ILE A C 1
ATOM 1195 O O . ILE A 1 155 ? -6.520 -14.930 -6.393 1.00 95.00 155 ILE A O 1
ATOM 1199 N N . ARG A 1 156 ? -5.213 -14.557 -8.187 1.00 96.19 156 ARG A N 1
ATOM 1200 C CA . ARG A 1 156 ? -5.457 -15.845 -8.850 1.00 96.19 156 ARG A CA 1
ATOM 1201 C C . ARG A 1 156 ? -4.156 -16.494 -9.287 1.00 96.19 156 ARG A C 1
ATOM 1203 O O . ARG A 1 156 ? -3.173 -15.824 -9.612 1.00 96.19 156 ARG A O 1
ATOM 1210 N N . CYS A 1 157 ? -4.154 -17.821 -9.322 1.00 95.62 157 CYS A N 1
ATOM 1211 C CA . CYS A 1 157 ? -3.031 -18.572 -9.854 1.00 95.62 157 CYS A CA 1
ATOM 1212 C C . CYS A 1 157 ? -2.958 -18.414 -11.374 1.00 95.62 157 CYS A C 1
ATOM 1214 O O . CYS A 1 157 ? -3.854 -18.853 -12.081 1.00 95.62 157 CYS A O 1
ATOM 1216 N N . HIS A 1 158 ? -1.858 -17.875 -11.891 1.00 94.56 158 HIS A N 1
ATOM 1217 C CA . HIS A 1 158 ? -1.670 -17.686 -13.336 1.00 94.56 158 HIS A CA 1
ATOM 1218 C C . HIS A 1 158 ? -1.552 -18.984 -14.138 1.00 94.56 158 HIS A C 1
ATOM 1220 O O . HIS A 1 158 ? -1.735 -18.977 -15.348 1.00 94.56 158 HIS A O 1
ATOM 1226 N N . LEU A 1 159 ? -1.246 -20.099 -13.469 1.00 93.12 159 LEU A N 1
ATOM 1227 C CA . LEU A 1 159 ? -1.072 -21.399 -14.117 1.00 93.12 159 LEU A CA 1
ATOM 1228 C C . LEU A 1 159 ? -2.395 -22.142 -14.313 1.00 93.12 159 LEU A C 1
ATOM 1230 O O . LEU A 1 159 ? -2.522 -22.918 -15.251 1.00 93.12 159 LEU A O 1
ATOM 1234 N N . CYS A 1 160 ? -3.377 -21.933 -13.431 1.00 94.94 160 CYS A N 1
ATOM 1235 C CA . CYS A 1 160 ? -4.646 -22.676 -13.475 1.00 94.94 160 CYS A CA 1
ATOM 1236 C C . CYS A 1 160 ? -5.904 -21.821 -13.271 1.00 94.94 160 CYS A C 1
ATOM 1238 O O . CYS A 1 160 ? -7.005 -22.358 -13.228 1.00 94.94 160 CYS A O 1
ATOM 1240 N N . GLY A 1 161 ? -5.767 -20.507 -13.107 1.00 94.88 161 GLY A N 1
ATOM 1241 C CA . GLY A 1 161 ? -6.869 -19.555 -12.953 1.00 94.88 161 GLY A CA 1
ATOM 1242 C C . GLY A 1 161 ? -7.620 -19.610 -11.619 1.00 94.88 161 GLY A C 1
ATOM 1243 O O . GLY A 1 161 ? -8.440 -18.730 -11.365 1.00 94.88 161 GLY A O 1
ATOM 1244 N N . THR A 1 162 ? -7.360 -20.598 -10.755 1.00 96.12 162 THR A N 1
ATOM 1245 C CA . THR A 1 162 ? -8.068 -20.732 -9.472 1.00 96.12 162 THR A CA 1
ATOM 1246 C C . THR A 1 162 ? -7.660 -19.654 -8.467 1.00 96.12 162 THR A C 1
ATOM 1248 O O . THR A 1 162 ? -6.509 -19.208 -8.449 1.00 96.12 162 THR A O 1
ATOM 1251 N N . ASN A 1 163 ? -8.601 -19.271 -7.607 1.00 95.81 163 ASN A N 1
ATOM 1252 C CA . ASN A 1 163 ? -8.405 -18.419 -6.431 1.00 95.81 163 ASN A CA 1
ATOM 1253 C C . ASN A 1 163 ? -8.534 -19.206 -5.109 1.00 95.81 163 ASN A C 1
ATOM 1255 O O . ASN A 1 163 ? -8.608 -18.608 -4.034 1.00 95.81 163 ASN A O 1
ATOM 1259 N N . ALA A 1 164 ? -8.565 -20.541 -5.192 1.00 95.38 164 ALA A N 1
ATOM 1260 C CA . ALA A 1 164 ? -8.781 -21.432 -4.062 1.00 95.38 164 ALA A CA 1
ATOM 1261 C C . ALA A 1 164 ? -7.707 -22.526 -3.936 1.00 95.38 164 ALA A C 1
ATOM 1263 O O . ALA A 1 164 ? -7.132 -23.028 -4.910 1.00 95.38 164 ALA A O 1
ATOM 1264 N N . CYS A 1 165 ? -7.460 -22.919 -2.692 1.00 92.06 165 CYS A N 1
ATOM 1265 C CA . CYS A 1 165 ? -6.682 -24.084 -2.308 1.00 92.06 165 CYS A CA 1
ATOM 1266 C C . CYS A 1 165 ? -7.404 -25.389 -2.693 1.00 92.06 165 CYS A C 1
ATOM 1268 O O . CYS A 1 165 ? -8.575 -25.407 -3.065 1.00 92.06 165 CYS A O 1
ATOM 1270 N N . GLY A 1 166 ? -6.692 -26.518 -2.603 1.00 88.56 166 GLY A N 1
ATOM 1271 C CA . GLY A 1 166 ? -7.243 -27.834 -2.963 1.00 88.56 166 GLY A CA 1
ATOM 1272 C C . GLY A 1 166 ? -8.404 -28.316 -2.081 1.00 88.56 166 GLY A C 1
ATOM 1273 O O . GLY A 1 166 ? -9.048 -29.294 -2.432 1.00 88.56 166 GLY A O 1
ATOM 1274 N N . ASP A 1 167 ? -8.655 -27.641 -0.962 1.00 90.94 167 ASP A N 1
ATOM 1275 C CA . ASP A 1 167 ? -9.763 -27.864 -0.029 1.00 90.94 167 ASP A CA 1
ATOM 1276 C C . ASP A 1 167 ? -10.970 -26.941 -0.296 1.00 90.94 167 ASP A C 1
ATOM 1278 O O . ASP A 1 167 ? -11.919 -26.929 0.483 1.00 90.94 167 ASP A O 1
ATOM 1282 N N . GLY A 1 168 ? -10.931 -26.144 -1.370 1.00 92.62 168 GLY A N 1
ATOM 1283 C CA . GLY A 1 168 ? -11.992 -25.207 -1.738 1.00 92.62 168 GLY A CA 1
ATOM 1284 C C . GLY A 1 168 ? -11.977 -23.886 -0.965 1.00 92.62 168 GLY A C 1
ATOM 1285 O O . GLY A 1 168 ? -12.780 -23.007 -1.270 1.00 92.62 168 GLY A O 1
ATOM 1286 N N . ARG A 1 169 ? -11.067 -23.696 0.001 1.00 95.00 169 ARG A N 1
ATOM 1287 C CA . ARG A 1 169 ? -10.916 -22.408 0.694 1.00 95.00 169 ARG A CA 1
ATOM 1288 C C . ARG A 1 169 ? -10.168 -21.412 -0.185 1.00 95.00 169 ARG A C 1
ATOM 1290 O O . ARG A 1 169 ? -9.241 -21.789 -0.898 1.00 95.00 169 ARG A O 1
ATOM 1297 N N . LEU A 1 170 ? -10.545 -20.139 -0.105 1.00 96.88 170 LEU A N 1
ATOM 1298 C CA . LEU A 1 170 ? -9.853 -19.052 -0.796 1.00 96.88 170 LEU A CA 1
ATOM 1299 C C . LEU A 1 170 ? -8.388 -18.947 -0.342 1.00 96.88 170 LEU A C 1
ATOM 1301 O O . LEU A 1 170 ? -8.028 -19.347 0.768 1.00 96.88 170 LEU A O 1
ATOM 1305 N N . PHE A 1 171 ? -7.520 -18.422 -1.209 1.00 96.00 171 PHE A N 1
ATOM 1306 C CA . PHE A 1 171 ? -6.141 -18.137 -0.817 1.00 96.00 171 PHE A CA 1
ATOM 1307 C C . PHE A 1 171 ? -6.103 -17.118 0.319 1.00 96.00 171 PHE A C 1
ATOM 1309 O O . PHE A 1 171 ? -6.768 -16.099 0.236 1.00 96.00 171 PHE A O 1
ATOM 1316 N N . LYS A 1 172 ? -5.278 -17.363 1.342 1.00 95.44 172 LYS A N 1
ATOM 1317 C CA . LYS A 1 172 ? -4.967 -16.392 2.400 1.00 95.44 172 LYS A CA 1
ATOM 1318 C C . LYS A 1 172 ? -3.794 -15.522 1.964 1.00 95.44 172 LYS A C 1
ATOM 1320 O O . LYS A 1 172 ? -2.643 -15.828 2.288 1.00 95.44 172 LYS A O 1
ATOM 1325 N N . GLY A 1 173 ? -4.090 -14.518 1.147 1.00 94.31 173 GLY A N 1
ATOM 1326 C CA . GLY A 1 173 ? -3.083 -13.674 0.513 1.00 94.31 173 GLY A CA 1
ATOM 1327 C C . GLY A 1 173 ? -2.087 -14.438 -0.378 1.00 94.31 173 GLY A C 1
ATOM 1328 O O . GLY A 1 173 ? -2.303 -15.587 -0.787 1.00 94.31 173 GLY A O 1
ATOM 1329 N N . LEU A 1 174 ? -0.962 -13.796 -0.683 1.00 93.69 174 LEU A N 1
ATOM 1330 C CA . LEU A 1 174 ? 0.145 -14.310 -1.489 1.00 93.69 174 LEU A CA 1
ATOM 1331 C C . LEU A 1 174 ? 0.760 -15.570 -0.883 1.00 93.69 174 LEU A C 1
ATOM 1333 O O . LEU A 1 174 ? 1.225 -16.433 -1.623 1.00 93.69 174 LEU A O 1
ATOM 1337 N N . SER A 1 175 ? 0.726 -15.712 0.444 1.00 92.94 175 SER A N 1
ATOM 1338 C CA . SER A 1 175 ? 1.189 -16.927 1.126 1.00 92.94 175 SER A CA 1
ATOM 1339 C C . SER A 1 175 ? 0.345 -18.148 0.739 1.00 92.94 175 SER A C 1
ATOM 1341 O O . SER A 1 175 ? 0.887 -19.217 0.447 1.00 92.94 175 SER A O 1
ATOM 1343 N N . GLY A 1 176 ? -0.983 -17.992 0.670 1.00 94.31 176 GLY A N 1
ATOM 1344 C CA . GLY A 1 176 ? -1.889 -19.038 0.187 1.00 94.31 176 GLY A CA 1
ATOM 1345 C C . GLY A 1 176 ? -1.625 -19.407 -1.274 1.00 94.31 176 GLY A C 1
ATOM 1346 O O . GLY A 1 176 ? -1.499 -20.588 -1.606 1.00 94.31 176 GLY A O 1
ATOM 1347 N N . LEU A 1 177 ? -1.454 -18.397 -2.131 1.00 94.88 177 LEU A N 1
ATOM 1348 C CA . LEU A 1 177 ? -1.133 -18.591 -3.546 1.00 94.88 177 LEU A CA 1
ATOM 1349 C C . LEU A 1 177 ? 0.234 -19.273 -3.750 1.00 94.88 177 LEU A C 1
ATOM 1351 O O . LEU A 1 177 ? 0.349 -20.192 -4.563 1.00 94.88 177 LEU A O 1
ATOM 1355 N N . TYR A 1 178 ? 1.256 -18.882 -2.985 1.00 93.94 178 TYR A N 1
ATOM 1356 C CA . TYR A 1 178 ? 2.580 -19.509 -3.005 1.00 93.94 178 TYR A CA 1
ATOM 1357 C C . TYR A 1 178 ? 2.496 -20.996 -2.677 1.00 93.94 178 TYR A C 1
ATOM 1359 O O . TYR A 1 178 ? 3.006 -21.830 -3.426 1.00 93.94 178 TYR A O 1
ATOM 1367 N N . ASN A 1 179 ? 1.798 -21.343 -1.596 1.00 93.12 179 ASN A N 1
ATOM 1368 C CA . ASN A 1 179 ? 1.626 -22.733 -1.185 1.00 93.12 179 ASN A CA 1
ATOM 1369 C C . ASN A 1 179 ? 0.860 -23.549 -2.232 1.00 93.12 179 ASN A C 1
ATOM 1371 O O . ASN A 1 179 ? 1.214 -24.700 -2.491 1.00 93.12 179 ASN A O 1
ATOM 1375 N N . HIS A 1 180 ? -0.140 -22.950 -2.882 1.00 94.62 180 HIS A N 1
ATOM 1376 C CA . HIS A 1 180 ? -0.838 -23.575 -4.000 1.00 94.62 180 HIS A CA 1
ATOM 1377 C C . HIS A 1 180 ? 0.109 -23.867 -5.172 1.00 94.62 180 HIS A C 1
ATOM 1379 O O . HIS A 1 180 ? 0.161 -25.006 -5.638 1.00 94.62 180 HIS A O 1
ATOM 1385 N N . ILE A 1 181 ? 0.884 -22.873 -5.627 1.00 93.56 181 ILE A N 1
ATOM 1386 C CA . ILE A 1 181 ? 1.831 -23.042 -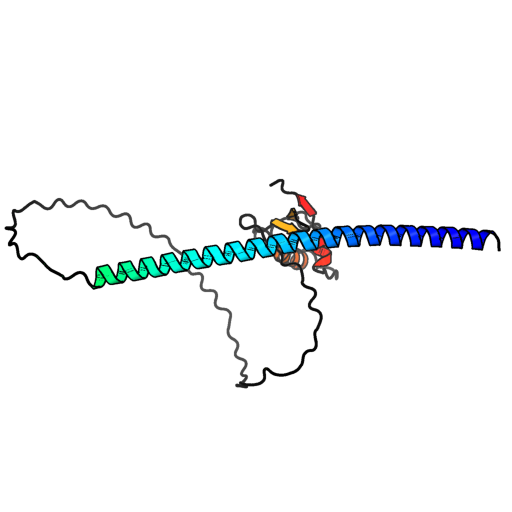6.742 1.00 93.56 181 ILE A CA 1
ATOM 1387 C C . ILE A 1 181 ? 2.859 -24.115 -6.402 1.00 93.56 181 ILE A C 1
ATOM 1389 O O . ILE A 1 181 ? 3.069 -25.044 -7.184 1.00 93.56 181 ILE A O 1
ATOM 1393 N N . LYS A 1 182 ? 3.411 -24.047 -5.190 1.00 91.62 182 LYS A N 1
ATOM 1394 C CA . LYS A 1 182 ? 4.371 -25.021 -4.687 1.00 91.62 182 LYS A CA 1
ATOM 1395 C C . LYS A 1 182 ? 3.804 -26.441 -4.645 1.00 91.62 182 LYS A C 1
ATOM 1397 O O . LYS A 1 182 ? 4.482 -27.390 -5.024 1.00 91.62 182 LYS A O 1
ATOM 1402 N N . GLY A 1 183 ? 2.561 -26.603 -4.196 1.00 92.19 183 GLY A N 1
ATOM 1403 C CA . GLY A 1 183 ? 1.936 -27.916 -4.039 1.00 92.19 183 GLY A CA 1
ATOM 1404 C C . GLY A 1 183 ? 1.399 -28.525 -5.336 1.00 92.19 183 GLY A C 1
ATOM 1405 O O . GLY A 1 183 ? 1.435 -29.744 -5.503 1.00 92.19 183 GLY A O 1
ATOM 1406 N N . LYS A 1 184 ? 0.869 -27.707 -6.252 1.00 93.69 184 LYS A N 1
ATOM 1407 C CA . LYS A 1 184 ? 0.166 -28.189 -7.455 1.00 93.69 184 LYS A CA 1
ATOM 1408 C C . LYS A 1 184 ? 0.990 -28.079 -8.732 1.00 93.69 184 LYS A C 1
ATOM 1410 O O . LYS A 1 184 ? 0.829 -28.931 -9.604 1.00 93.69 184 LYS A O 1
ATOM 1415 N N . HIS A 1 185 ? 1.896 -27.105 -8.813 1.00 92.00 185 HIS A N 1
ATOM 1416 C CA . HIS A 1 185 ? 2.585 -26.755 -10.057 1.00 92.00 185 HIS A CA 1
ATOM 1417 C C . HIS A 1 185 ? 4.103 -26.979 -10.024 1.00 92.00 185 HIS A C 1
ATOM 1419 O O . HIS A 1 185 ? 4.720 -27.083 -11.079 1.00 92.00 185 HIS A O 1
ATOM 1425 N N . SER A 1 186 ? 4.730 -27.159 -8.858 1.00 85.44 186 SER A N 1
ATOM 1426 C CA . SER A 1 186 ? 6.193 -27.351 -8.758 1.00 85.44 186 SER A CA 1
ATOM 1427 C C . SER A 1 186 ? 6.708 -28.756 -9.097 1.00 85.44 186 SER A C 1
ATOM 1429 O O . SER A 1 186 ? 7.802 -29.128 -8.676 1.00 85.44 186 SER A O 1
ATOM 1431 N N . LYS A 1 187 ? 5.982 -29.548 -9.897 1.00 83.19 187 LYS A N 1
ATOM 1432 C CA . LYS A 1 187 ? 6.425 -30.901 -10.292 1.00 83.19 187 LYS A CA 1
ATOM 1433 C C . LYS A 1 187 ? 7.678 -30.916 -11.189 1.00 83.19 187 LYS A C 1
ATOM 1435 O O . LYS A 1 187 ? 8.207 -31.989 -11.457 1.00 83.19 187 LYS A O 1
ATOM 1440 N N . GLY A 1 188 ? 8.194 -29.757 -11.610 1.00 66.81 188 GLY A N 1
ATOM 1441 C CA . GLY A 1 188 ? 9.403 -29.653 -12.428 1.00 66.81 188 GLY A CA 1
ATOM 1442 C C . GLY A 1 188 ? 10.226 -28.395 -12.151 1.00 66.81 188 GLY A C 1
ATOM 1443 O O . GLY A 1 188 ? 10.107 -27.426 -12.880 1.00 66.81 188 GLY A O 1
ATOM 1444 N N . LYS A 1 189 ? 11.090 -28.435 -11.127 1.00 66.75 189 LYS A N 1
ATOM 1445 C CA . LYS A 1 189 ? 12.285 -27.580 -10.900 1.00 66.75 189 LYS A CA 1
ATOM 1446 C C . LYS A 1 189 ? 12.160 -26.044 -10.872 1.00 66.75 189 LYS A C 1
ATOM 1448 O O . LYS A 1 189 ? 13.125 -25.410 -10.451 1.00 66.75 189 LYS A O 1
ATOM 1453 N N . THR A 1 190 ? 11.050 -25.419 -11.248 1.00 79.06 190 THR A N 1
ATOM 1454 C CA . THR A 1 190 ? 10.897 -23.964 -11.122 1.00 79.06 190 THR A CA 1
ATOM 1455 C C . THR A 1 190 ? 10.698 -23.590 -9.659 1.00 79.06 190 THR A C 1
ATOM 1457 O O . THR A 1 190 ? 9.641 -23.813 -9.063 1.00 79.06 190 THR A O 1
ATOM 1460 N N . VAL A 1 191 ? 11.751 -23.031 -9.062 1.00 84.62 191 VAL A N 1
ATOM 1461 C CA . VAL A 1 191 ? 11.673 -22.359 -7.767 1.00 84.62 191 VAL A CA 1
ATOM 1462 C C . VAL A 1 191 ? 10.984 -21.025 -8.011 1.00 84.62 191 VAL A C 1
ATOM 1464 O O . VAL A 1 191 ? 11.573 -20.124 -8.594 1.00 84.62 191 VAL A O 1
ATOM 1467 N N . TYR A 1 192 ? 9.726 -20.915 -7.597 1.00 85.88 192 TYR A N 1
ATOM 1468 C CA . TYR A 1 192 ? 9.028 -19.636 -7.600 1.00 85.88 192 TYR A CA 1
ATOM 1469 C C . TYR A 1 192 ? 9.495 -18.824 -6.398 1.00 85.88 192 TYR A C 1
ATOM 1471 O O . TYR A 1 192 ? 9.433 -19.295 -5.259 1.00 85.88 192 TYR A O 1
ATOM 1479 N N . THR A 1 193 ? 9.970 -17.611 -6.647 1.00 88.25 193 THR A N 1
ATOM 1480 C CA . THR A 1 193 ? 10.204 -16.618 -5.600 1.00 88.25 193 THR A CA 1
ATOM 1481 C C . THR A 1 193 ? 8.901 -15.882 -5.274 1.00 88.25 193 THR A C 1
ATOM 1483 O O . THR A 1 193 ? 7.917 -15.973 -6.008 1.00 88.25 193 THR A O 1
ATOM 1486 N N . ARG A 1 194 ? 8.862 -15.133 -4.165 1.00 81.81 194 ARG A N 1
ATOM 1487 C CA . ARG A 1 194 ? 7.720 -14.245 -3.878 1.00 81.81 194 ARG A CA 1
ATOM 1488 C C . ARG A 1 194 ? 7.542 -13.199 -4.984 1.00 81.81 194 ARG A C 1
ATOM 1490 O O . ARG A 1 194 ? 6.414 -12.925 -5.379 1.00 81.81 194 ARG A O 1
ATOM 1497 N N . GLN A 1 195 ? 8.653 -12.689 -5.516 1.00 86.50 195 GLN A N 1
ATOM 1498 C CA . GLN A 1 195 ? 8.669 -11.738 -6.623 1.00 86.50 195 GLN A CA 1
ATOM 1499 C C . GLN A 1 195 ? 8.021 -12.323 -7.886 1.00 86.50 195 GLN A C 1
ATOM 1501 O O . GLN A 1 195 ? 7.156 -11.684 -8.474 1.00 86.50 195 GLN A O 1
ATOM 1506 N N . ASP A 1 196 ? 8.327 -13.581 -8.232 1.00 88.81 196 ASP A N 1
ATOM 1507 C CA . ASP A 1 196 ? 7.668 -14.270 -9.351 1.00 88.81 196 ASP A CA 1
ATOM 1508 C C . ASP A 1 196 ? 6.147 -14.320 -9.191 1.00 88.81 196 ASP A C 1
ATOM 1510 O O . ASP A 1 196 ? 5.416 -14.270 -10.176 1.00 88.81 196 ASP A O 1
ATOM 1514 N N . ILE A 1 197 ? 5.657 -14.459 -7.958 1.00 88.69 197 ILE A N 1
ATOM 1515 C CA . ILE A 1 197 ? 4.219 -14.504 -7.685 1.00 88.69 197 ILE A CA 1
ATOM 1516 C C . ILE A 1 197 ? 3.593 -13.129 -7.862 1.00 88.69 197 ILE A C 1
ATOM 1518 O O . ILE A 1 197 ? 2.515 -13.051 -8.438 1.00 88.69 197 ILE A O 1
ATOM 1522 N N . LEU A 1 198 ? 4.256 -12.070 -7.401 1.00 88.31 198 LEU A N 1
ATOM 1523 C CA . LEU A 1 198 ? 3.786 -10.695 -7.572 1.00 88.31 198 LEU A CA 1
ATOM 1524 C C . LEU A 1 198 ? 3.735 -10.279 -9.046 1.00 88.31 198 LEU A C 1
ATOM 1526 O O . LEU A 1 198 ? 2.787 -9.623 -9.467 1.00 88.31 198 LEU A O 1
ATOM 1530 N N . GLU A 1 199 ? 4.733 -10.685 -9.829 1.00 88.06 199 GLU A N 1
ATOM 1531 C CA . GLU A 1 199 ? 4.816 -10.358 -11.255 1.00 88.06 199 GLU A CA 1
ATOM 1532 C C . GLU A 1 199 ? 3.841 -11.173 -12.100 1.00 88.06 199 GLU A C 1
ATOM 1534 O O . GLU A 1 199 ? 3.325 -10.683 -13.104 1.00 88.06 199 GLU A O 1
ATOM 1539 N N . LYS A 1 200 ? 3.595 -12.429 -11.713 1.00 85.19 200 LYS A N 1
ATOM 1540 C CA . LYS A 1 200 ? 2.800 -13.355 -12.523 1.00 85.19 200 LYS A CA 1
ATOM 1541 C C . LYS A 1 200 ? 1.363 -13.482 -12.046 1.00 85.19 200 LYS A C 1
ATOM 1543 O O . LYS A 1 200 ? 0.576 -14.050 -12.790 1.00 85.19 200 LYS A O 1
ATOM 1548 N N . CYS A 1 201 ? 0.982 -13.026 -10.849 1.00 82.75 201 CYS A N 1
ATOM 1549 C CA . CYS A 1 201 ? -0.406 -13.144 -10.397 1.00 82.75 201 CYS A CA 1
ATOM 1550 C C . CYS A 1 201 ? -1.348 -12.385 -11.339 1.00 82.75 201 CYS A C 1
ATOM 1552 O O . CYS A 1 201 ? -1.071 -11.272 -11.783 1.00 82.75 201 CYS A O 1
ATOM 1554 N N . THR A 1 202 ? -2.485 -13.000 -11.669 1.00 81.94 202 THR A N 1
ATOM 1555 C CA . THR A 1 202 ? -3.512 -12.296 -12.434 1.00 81.94 202 THR A CA 1
ATOM 1556 C C . THR A 1 202 ? -4.158 -11.282 -11.505 1.00 81.94 202 THR A C 1
ATOM 1558 O O . THR A 1 202 ? -4.840 -11.676 -10.560 1.00 81.94 202 THR A O 1
ATOM 1561 N N . LYS A 1 203 ? -3.917 -9.995 -11.768 1.00 81.31 203 LYS A N 1
ATOM 1562 C CA . LYS A 1 203 ? -4.497 -8.892 -11.007 1.00 81.31 203 LYS A CA 1
ATOM 1563 C C . LYS A 1 203 ? -5.880 -8.576 -11.573 1.00 81.31 203 LYS A C 1
ATOM 1565 O O . LYS A 1 203 ? -5.991 -8.151 -12.722 1.00 81.31 203 LYS A O 1
ATOM 1570 N N . ARG A 1 204 ? -6.936 -8.796 -10.789 1.00 84.06 204 ARG A N 1
ATOM 1571 C CA . ARG A 1 204 ? -8.259 -8.229 -11.081 1.00 84.06 204 ARG A CA 1
ATOM 1572 C C . ARG A 1 204 ? -8.488 -7.075 -10.119 1.00 84.06 204 ARG A C 1
ATOM 1574 O O . ARG A 1 204 ? -8.578 -7.306 -8.914 1.00 84.06 204 ARG A O 1
ATOM 1581 N N . LEU A 1 205 ? -8.548 -5.864 -10.668 1.00 78.38 205 LEU A N 1
ATOM 1582 C CA . LEU A 1 205 ? -8.935 -4.682 -9.912 1.00 78.38 205 LEU A CA 1
ATOM 1583 C C . LEU A 1 205 ? -10.372 -4.873 -9.436 1.00 78.38 205 LEU A C 1
ATOM 1585 O O . LEU A 1 205 ? -11.250 -5.261 -10.214 1.00 78.38 205 LEU A O 1
ATOM 1589 N N . ILE A 1 206 ? -10.572 -4.676 -8.141 1.00 78.00 206 ILE A N 1
ATOM 1590 C CA . ILE A 1 206 ? -11.901 -4.594 -7.558 1.00 78.00 206 ILE A CA 1
ATOM 1591 C C . ILE A 1 206 ? -12.198 -3.106 -7.456 1.00 78.00 206 ILE A C 1
ATOM 1593 O O . ILE A 1 206 ? -11.571 -2.419 -6.652 1.00 78.00 206 ILE A O 1
ATOM 1597 N N . ASP A 1 207 ? -13.116 -2.619 -8.289 1.00 72.19 207 ASP A N 1
ATOM 1598 C CA . ASP A 1 207 ? -13.665 -1.277 -8.115 1.00 72.19 207 ASP A CA 1
ATOM 1599 C C . ASP A 1 207 ? -14.331 -1.241 -6.732 1.00 72.19 207 ASP A C 1
ATOM 1601 O O . ASP A 1 207 ? -15.244 -2.028 -6.457 1.00 72.19 207 ASP A O 1
ATOM 1605 N N . ALA A 1 208 ? -13.770 -0.423 -5.839 1.00 57.50 208 ALA A N 1
ATOM 1606 C CA . ALA A 1 208 ? -14.195 -0.298 -4.447 1.00 57.50 208 ALA A CA 1
ATOM 1607 C C . ALA A 1 208 ? -15.548 0.413 -4.314 1.00 57.50 208 ALA A C 1
ATOM 1609 O O . ALA A 1 208 ? -15.802 1.361 -5.091 1.00 57.50 208 ALA A O 1
#

Foldseek 3Di:
DVVVVVVVVVVVVVVVVVVVVVVVVVVVVVVVVVVVVVVVVVVVVVVVVVVVVVVVVVVVVVVVVVVVVPPDPPPPPDDDDDDDDDDDDDDDDDDPDPDDPPPDDDDDDDDDDDDDDDDDDDDDDPPPPPPPDPPWAADPPAQQWTQDPNFTWRWAALVPRDQDDPVRHGQRYLVSNQVRCVVPPPPDPDDDDSVNRVVRTDTDTDPD

pLDDT: mean 78.93, std 22.23, range [31.39, 98.62]

Organism: NCBI:txid574656

Sequence (208 aa):
MAGDLEQIIARLQDVRNKRSQAQGLVGDLQICVTEHKAQLAEARKKLGDARRSLQEHKDTATGLIKRFSDEPQHTPATPVTVGAIPVVAETSAEAARLSIAECDSRPNREGGHMKRVVESIVSSGTQRSQSFEPLEVIHTRFENVVLLDVDWTEIRCHLCGTNACGDGRLFKGLSGLYNHIKGKHSKGKTVYTRQDILEKCTKRLIDA

Secondary structure (DSSP, 8-state):
-HHHHHHHHHHHHHHHHHHHHHHHHHHHHHHHHHHHHHHHHHHHHHHHHHHHHHHHHHHHHHHHHHHHHH-----------------------------------PPP----------------------------EE-SS-TTEEEETTEEEEEE-TTT---B-TTSPBP-HHHHHHHHHHHHT-SSS----HHHHHHHSEEEE---